Protein AF-A0AAE1EZM3-F1 (afdb_monomer)

Sequence (206 aa):
MMESCFGGDTYDLWYAQSEKVRQACYVQPANPDIVNTAVDNVITSYKPDGSSKTPLYPRQLVDTVVKYAKYQLSNFTCQMHGLGYLKDDLSLDYQYIADELMNFTIPDDLKADLQKLGAYCRDITSCYNPNIFGKMTETEINIKRAVFYVRCDKEVRSMACMKKDIKAHLAEFDTSSMPEKDPNVLAAKLLYAFINVEGNDDLKLY

Radius of gyration: 21.79 Å; Cα contacts (8 Å, |Δi|>4): 145; chains: 1; bounding box: 53×38×52 Å

Nearest PDB structures (foldseek):
  7nza-assembly1_B  TM=6.245E-01  e=1.221E-03  Varroa destructor
  7nyj-assembly1_A  TM=6.383E-01  e=4.714E-03  Varroa destructor
  2wc5-assembly1_A  TM=5.568E-01  e=4.400E-02  Bombyx mori
  6vq5-assembly2_B  TM=5.002E-01  e=3.168E-01  Epiphyas postvittana
  2q13-assembly1_A-2  TM=1.275E-01  e=1.102E+00  Homo sapiens

Structure (mmCIF, N/CA/C/O backbone):
data_AF-A0AAE1EZM3-F1
#
_entry.id   AF-A0AAE1EZM3-F1
#
loop_
_atom_site.group_PDB
_atom_site.id
_atom_site.type_symbol
_atom_site.label_atom_id
_atom_site.label_alt_id
_atom_site.label_comp_id
_atom_site.label_asym_id
_atom_site.label_entity_id
_atom_site.label_seq_id
_atom_site.pdbx_PDB_ins_code
_atom_site.Cartn_x
_atom_site.Cartn_y
_atom_site.Cartn_z
_atom_site.occupancy
_atom_site.B_iso_or_equiv
_atom_site.auth_seq_id
_atom_site.auth_comp_id
_atom_site.auth_asym_id
_atom_site.auth_atom_id
_atom_site.pdbx_PDB_model_num
ATOM 1 N N . MET A 1 1 ? 2.752 -5.398 13.588 1.00 56.62 1 MET A N 1
ATOM 2 C CA . MET A 1 1 ? 1.917 -4.177 13.512 1.00 56.62 1 MET A CA 1
ATOM 3 C C . MET A 1 1 ? 0.675 -4.390 12.646 1.00 56.62 1 MET A C 1
ATOM 5 O O . MET A 1 1 ? -0.410 -4.145 13.143 1.00 56.62 1 MET A O 1
ATOM 9 N N . MET A 1 2 ? 0.777 -4.875 11.396 1.00 69.62 2 MET A N 1
ATOM 10 C CA . MET A 1 2 ? -0.439 -5.150 10.600 1.00 69.62 2 MET A CA 1
ATOM 11 C C . MET A 1 2 ? -1.272 -6.327 11.134 1.00 69.62 2 MET A C 1
ATOM 13 O O . MET A 1 2 ? -2.488 -6.212 11.191 1.00 69.62 2 MET A O 1
ATOM 17 N N . GLU A 1 3 ? -0.634 -7.407 11.595 1.00 80.62 3 GLU A N 1
ATOM 18 C CA . GLU A 1 3 ? -1.318 -8.577 12.176 1.00 80.62 3 GLU A CA 1
ATOM 19 C C . GLU A 1 3 ? -2.196 -8.219 13.388 1.00 80.62 3 GLU A C 1
ATOM 21 O O . GLU A 1 3 ? -3.386 -8.520 13.410 1.00 80.62 3 GLU A O 1
ATOM 26 N N . SER A 1 4 ? -1.653 -7.474 14.357 1.00 78.25 4 SER A N 1
ATOM 27 C CA . SER A 1 4 ? -2.406 -7.002 15.531 1.00 78.25 4 SER A CA 1
ATOM 28 C C . SER A 1 4 ? -3.557 -6.064 15.160 1.00 78.25 4 SER A C 1
ATOM 30 O O . SER A 1 4 ? -4.594 -6.043 15.818 1.00 78.25 4 SER A O 1
ATOM 32 N N . CYS A 1 5 ? -3.396 -5.301 14.080 1.00 82.50 5 CYS A N 1
ATOM 33 C CA . CYS A 1 5 ? -4.397 -4.352 13.623 1.00 82.50 5 CYS A CA 1
ATOM 34 C C . CYS A 1 5 ? -5.573 -5.030 12.905 1.00 82.50 5 CYS A C 1
ATOM 36 O O . CYS A 1 5 ? -6.731 -4.671 13.148 1.00 82.50 5 CYS A O 1
ATOM 38 N N . PHE A 1 6 ? -5.278 -5.994 12.027 1.00 82.06 6 PHE A N 1
ATOM 39 C CA . PHE A 1 6 ? -6.245 -6.627 11.122 1.00 82.06 6 PHE A CA 1
ATOM 40 C C . PHE A 1 6 ? -6.810 -7.945 11.664 1.00 82.06 6 PHE A C 1
ATOM 42 O O . PHE A 1 6 ? -7.789 -8.459 11.126 1.00 82.06 6 PHE A O 1
ATOM 49 N N . GLY A 1 7 ? -6.221 -8.463 12.743 1.00 84.62 7 GLY A N 1
ATOM 50 C CA . GLY A 1 7 ? -6.486 -9.803 13.251 1.00 84.62 7 GLY A CA 1
ATOM 51 C C . GLY A 1 7 ? -5.636 -10.847 12.525 1.00 84.62 7 GLY A C 1
ATOM 52 O O . GLY A 1 7 ? -5.354 -10.705 11.333 1.00 84.62 7 GLY A O 1
ATOM 53 N N . GLY A 1 8 ? -5.243 -11.893 13.260 1.00 86.56 8 GLY A N 1
ATOM 54 C CA . GLY A 1 8 ? -4.374 -12.965 12.761 1.00 86.56 8 GLY A CA 1
ATOM 55 C C . GLY A 1 8 ? -4.919 -13.616 11.492 1.00 86.56 8 GLY A C 1
ATOM 56 O O . GLY A 1 8 ? -4.247 -13.600 10.471 1.00 86.56 8 GLY A O 1
ATOM 57 N N . ASP A 1 9 ? -6.183 -14.048 11.500 1.00 88.12 9 ASP A N 1
ATOM 58 C CA . ASP A 1 9 ? -6.791 -14.754 10.361 1.00 88.12 9 ASP A CA 1
ATOM 59 C C . ASP A 1 9 ? -6.787 -13.928 9.061 1.00 88.12 9 ASP A C 1
ATOM 61 O O . ASP A 1 9 ? -6.407 -14.420 7.997 1.00 88.12 9 ASP A O 1
ATOM 65 N N . THR A 1 10 ? -7.190 -12.652 9.133 1.00 87.38 10 THR A N 1
ATOM 66 C CA . THR A 1 10 ? -7.194 -11.746 7.971 1.00 87.38 10 THR A CA 1
ATOM 67 C C . THR A 1 10 ? -5.771 -11.518 7.460 1.00 87.38 10 THR A C 1
ATOM 69 O O . THR A 1 10 ? -5.534 -11.522 6.250 1.00 87.38 10 THR A O 1
ATOM 72 N N . TYR A 1 11 ? -4.820 -11.320 8.376 1.00 87.94 11 TYR A N 1
ATOM 73 C CA . TYR A 1 11 ? -3.419 -11.118 8.031 1.00 87.94 11 TYR A CA 1
ATOM 74 C C . TYR A 1 11 ? -2.802 -12.364 7.390 1.00 87.94 11 TYR A C 1
ATOM 76 O O . TYR A 1 11 ? -2.152 -12.238 6.356 1.00 87.94 11 TYR A O 1
ATOM 84 N N . ASP A 1 12 ? -3.051 -13.549 7.941 1.00 90.00 12 ASP A N 1
ATOM 85 C CA . ASP A 1 12 ? -2.500 -14.815 7.458 1.00 90.00 12 ASP A CA 1
ATOM 86 C C . ASP A 1 12 ? -3.003 -15.155 6.056 1.00 90.00 12 ASP A C 1
ATOM 88 O O . ASP A 1 12 ? -2.215 -15.555 5.196 1.00 90.00 12 ASP A O 1
ATOM 92 N N . LEU A 1 13 ? -4.296 -14.941 5.789 1.00 88.81 13 LEU A N 1
ATOM 93 C CA . LEU A 1 13 ? -4.872 -15.128 4.456 1.00 88.81 13 LEU A CA 1
ATOM 94 C C . LEU A 1 13 ? -4.223 -14.192 3.431 1.00 88.81 13 LEU A C 1
ATOM 96 O O . LEU A 1 13 ? -3.756 -14.645 2.380 1.00 88.81 13 LEU A O 1
ATOM 100 N N . TRP A 1 14 ? -4.150 -12.898 3.752 1.00 88.38 14 TRP A N 1
ATOM 101 C CA . TRP A 1 14 ? -3.527 -11.904 2.879 1.00 88.38 14 TRP A CA 1
ATOM 102 C C . TRP A 1 14 ? -2.029 -12.182 2.672 1.00 88.38 14 TRP A C 1
ATOM 104 O O . TRP A 1 14 ? -1.518 -12.088 1.551 1.00 88.38 14 TRP A O 1
ATOM 114 N N . TYR A 1 15 ? -1.322 -12.573 3.734 1.00 89.94 15 TYR A N 1
ATOM 115 C CA . TYR A 1 15 ? 0.100 -12.896 3.697 1.00 89.94 15 TYR A CA 1
ATOM 116 C C . TYR A 1 15 ? 0.362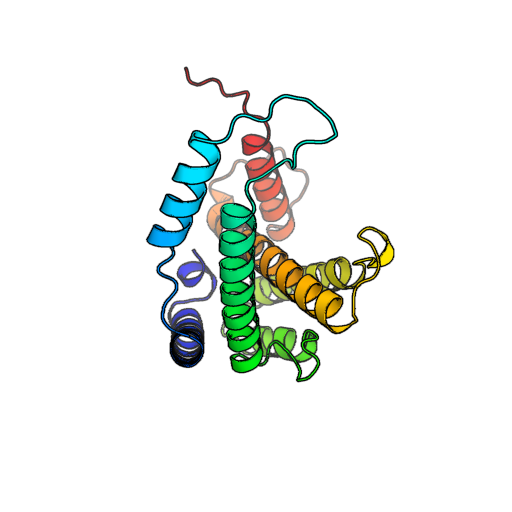 -14.141 2.849 1.00 89.94 15 TYR A C 1
ATOM 118 O O . TYR A 1 15 ? 1.235 -14.112 1.984 1.00 89.94 15 TYR A O 1
ATOM 126 N N . ALA A 1 16 ? -0.426 -15.207 3.017 1.00 92.00 16 ALA A N 1
ATOM 127 C CA . ALA A 1 16 ? -0.304 -16.428 2.226 1.00 92.00 16 ALA A CA 1
ATOM 128 C C . ALA A 1 16 ? -0.535 -16.171 0.727 1.00 92.00 16 ALA A C 1
ATOM 130 O O . ALA A 1 16 ? 0.211 -16.682 -0.114 1.00 92.00 16 ALA A O 1
ATOM 131 N N . GLN A 1 17 ? -1.530 -15.349 0.379 1.00 91.44 17 GLN A N 1
ATOM 132 C CA . GLN A 1 17 ? -1.775 -14.943 -1.007 1.00 91.44 17 GLN A CA 1
ATOM 133 C C . GLN A 1 17 ? -0.608 -14.120 -1.567 1.00 91.44 17 GLN A C 1
ATOM 135 O O . GLN A 1 17 ? -0.104 -14.423 -2.652 1.00 91.44 17 GLN A O 1
ATOM 140 N N . SER A 1 18 ? -0.147 -13.122 -0.812 1.00 90.44 18 SER A N 1
ATOM 141 C CA . SER A 1 18 ? 0.980 -12.268 -1.193 1.00 90.44 18 SER A CA 1
ATOM 142 C C . SER A 1 18 ? 2.266 -13.068 -1.382 1.00 90.44 18 SER A C 1
ATOM 144 O O . SER A 1 18 ? 2.986 -12.865 -2.356 1.00 90.44 18 SER A O 1
ATOM 146 N N . GLU A 1 19 ? 2.532 -14.029 -0.501 1.00 90.31 19 GLU A N 1
ATOM 147 C CA . GLU A 1 19 ? 3.707 -14.893 -0.554 1.00 90.31 19 GLU A CA 1
ATOM 148 C C . GLU A 1 19 ? 3.667 -15.832 -1.766 1.00 90.31 19 GLU A C 1
ATOM 150 O O . GLU A 1 19 ? 4.664 -15.970 -2.479 1.00 90.31 19 GLU A O 1
ATOM 155 N N . LYS A 1 20 ? 2.499 -16.410 -2.071 1.00 92.38 20 LYS A N 1
ATOM 156 C CA . LYS A 1 20 ? 2.298 -17.224 -3.277 1.00 92.38 20 LYS A CA 1
ATOM 157 C C . LYS A 1 20 ? 2.609 -16.430 -4.548 1.00 92.38 20 LYS A C 1
ATOM 159 O O . LYS A 1 20 ? 3.318 -16.922 -5.427 1.00 92.38 20 LYS A O 1
ATOM 164 N N . VAL A 1 21 ? 2.104 -15.199 -4.643 1.00 92.00 21 VAL A N 1
ATOM 165 C CA . VAL A 1 21 ? 2.378 -14.311 -5.782 1.00 92.00 21 VAL A CA 1
ATOM 166 C C . VAL A 1 21 ? 3.854 -13.906 -5.817 1.00 92.00 21 VAL A C 1
ATOM 168 O O . VAL A 1 21 ? 4.484 -13.956 -6.874 1.00 92.00 21 VAL A O 1
ATOM 171 N N . ARG A 1 22 ? 4.447 -13.575 -4.663 1.00 88.75 22 ARG A N 1
ATOM 172 C CA . ARG A 1 22 ? 5.869 -13.227 -4.543 1.00 88.75 22 ARG A CA 1
ATOM 173 C C . ARG A 1 22 ? 6.770 -14.334 -5.082 1.00 88.75 22 ARG A C 1
ATOM 175 O O . ARG A 1 22 ? 7.711 -14.027 -5.809 1.00 88.75 22 ARG A O 1
ATOM 182 N N . GLN A 1 23 ? 6.480 -15.591 -4.752 1.00 88.25 23 GLN A N 1
ATOM 183 C CA . GLN A 1 23 ? 7.231 -16.752 -5.233 1.00 88.25 23 GLN A CA 1
ATOM 184 C C . GLN A 1 23 ? 7.066 -16.965 -6.742 1.00 88.25 23 GLN A C 1
ATOM 186 O O . GLN A 1 23 ? 8.053 -17.226 -7.424 1.00 88.25 23 GLN A O 1
ATOM 191 N N . ALA A 1 24 ? 5.852 -16.796 -7.277 1.00 89.12 24 ALA A N 1
ATOM 192 C CA . ALA A 1 24 ? 5.588 -16.923 -8.712 1.00 89.12 24 ALA A CA 1
ATOM 193 C C . ALA A 1 24 ? 6.275 -15.826 -9.548 1.00 89.12 24 ALA A C 1
ATOM 195 O O . ALA A 1 24 ? 6.710 -16.075 -10.669 1.00 89.12 24 ALA A O 1
ATOM 196 N N . CYS A 1 25 ? 6.397 -14.622 -8.988 1.00 86.56 25 CYS A N 1
ATOM 197 C CA . CYS A 1 25 ? 6.998 -13.466 -9.646 1.00 86.56 25 CYS A CA 1
ATOM 198 C C . CYS A 1 25 ? 8.513 -13.348 -9.465 1.00 86.56 25 CYS A C 1
ATOM 200 O O . CYS A 1 25 ? 9.123 -12.442 -10.032 1.00 86.56 25 CYS A O 1
ATOM 202 N N . TYR A 1 26 ? 9.133 -14.213 -8.659 1.00 74.75 26 TYR A N 1
ATOM 203 C CA . TYR A 1 26 ? 10.552 -14.101 -8.354 1.00 74.75 26 TYR A CA 1
ATOM 204 C C . TYR A 1 26 ? 11.403 -14.566 -9.540 1.00 74.75 26 TYR A C 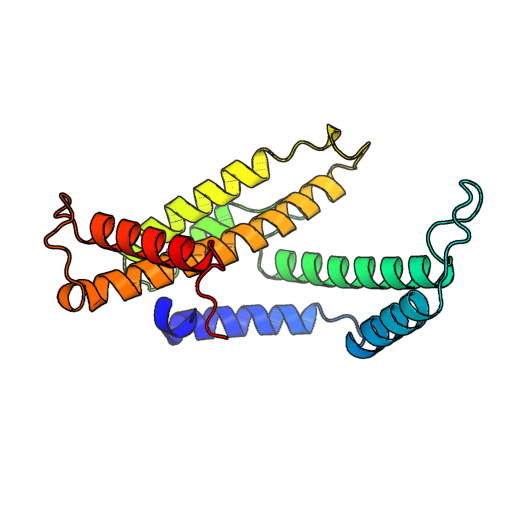1
ATOM 206 O O . TYR A 1 26 ? 11.601 -15.759 -9.769 1.00 74.75 26 TYR A O 1
ATOM 214 N N . VAL A 1 27 ? 11.960 -13.612 -10.282 1.00 60.94 27 VAL A N 1
ATOM 215 C CA . VAL A 1 27 ? 12.962 -13.900 -11.311 1.00 60.94 27 VAL A CA 1
ATOM 216 C C . VAL A 1 27 ? 14.333 -14.014 -10.621 1.00 60.94 27 VAL A C 1
ATOM 218 O O . VAL A 1 27 ? 14.879 -13.034 -10.135 1.00 60.94 27 VAL A O 1
ATOM 221 N N . GLN A 1 28 ? 14.947 -15.196 -10.534 1.00 54.53 28 GLN A N 1
ATOM 222 C CA . GLN A 1 28 ? 16.383 -15.252 -10.189 1.00 54.53 28 GLN A CA 1
ATOM 223 C C . GLN A 1 28 ? 17.199 -14.514 -11.280 1.00 54.53 28 GLN A C 1
ATOM 225 O O . GLN A 1 28 ? 16.852 -14.681 -12.451 1.00 54.53 28 GLN A O 1
ATOM 230 N N . PRO A 1 29 ? 18.277 -13.736 -10.986 1.00 52.69 29 PRO A N 1
ATOM 231 C CA . PRO A 1 29 ? 19.192 -13.904 -9.853 1.00 52.69 29 PRO A CA 1
ATOM 232 C C . PRO A 1 29 ? 19.797 -12.584 -9.293 1.00 52.69 29 PRO A C 1
ATOM 234 O O . PRO A 1 29 ? 21.015 -12.488 -9.133 1.00 52.69 29 PRO A O 1
ATOM 237 N N . ALA A 1 30 ? 19.034 -11.519 -9.033 1.00 52.31 30 ALA A N 1
ATOM 238 C CA . ALA A 1 30 ? 19.636 -10.340 -8.392 1.00 52.31 30 ALA A CA 1
ATOM 239 C C . ALA A 1 30 ? 19.593 -10.496 -6.867 1.00 52.31 30 ALA A C 1
ATOM 241 O O . ALA A 1 30 ? 18.629 -10.088 -6.226 1.00 52.31 30 ALA A O 1
ATOM 242 N N . ASN A 1 31 ? 20.637 -11.106 -6.295 1.00 55.72 31 ASN A N 1
ATOM 243 C CA . ASN A 1 31 ? 20.884 -11.033 -4.856 1.00 55.72 31 ASN A CA 1
ATOM 244 C C . ASN A 1 31 ? 21.043 -9.541 -4.468 1.00 55.72 31 ASN A C 1
ATOM 246 O O . ASN A 1 31 ? 21.989 -8.907 -4.953 1.00 55.72 31 ASN A O 1
ATOM 250 N N . PRO A 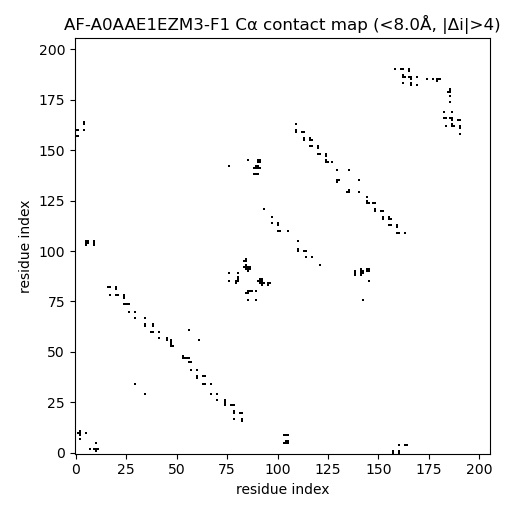1 32 ? 20.146 -8.968 -3.642 1.00 55.19 32 PRO A N 1
ATOM 251 C CA . PRO A 1 32 ? 20.189 -7.558 -3.248 1.00 55.19 32 PRO A CA 1
ATOM 252 C C . PRO A 1 32 ? 21.526 -7.152 -2.615 1.00 55.19 32 PRO A C 1
ATOM 254 O O . PRO A 1 32 ? 22.014 -6.052 -2.870 1.00 55.19 32 PRO A O 1
ATOM 257 N N . ASP A 1 33 ? 22.167 -8.063 -1.880 1.00 57.94 33 ASP A N 1
ATOM 258 C CA . ASP A 1 33 ? 23.429 -7.806 -1.179 1.00 57.94 33 ASP A CA 1
ATOM 259 C C . ASP A 1 33 ? 24.601 -7.608 -2.148 1.00 57.94 33 ASP A C 1
ATOM 261 O O . ASP A 1 33 ? 25.493 -6.791 -1.909 1.00 57.94 33 ASP A O 1
ATOM 265 N N . ILE A 1 34 ? 24.575 -8.304 -3.291 1.00 56.19 34 ILE A N 1
ATOM 266 C CA . ILE A 1 34 ? 25.583 -8.163 -4.351 1.00 56.19 34 ILE A CA 1
ATOM 267 C C . ILE A 1 34 ? 25.448 -6.798 -5.031 1.00 56.19 34 ILE A C 1
ATOM 269 O O . ILE A 1 34 ? 26.453 -6.172 -5.360 1.00 56.19 34 ILE A O 1
ATOM 273 N N . VAL A 1 35 ? 24.217 -6.319 -5.227 1.00 56.97 35 VAL A N 1
ATOM 274 C CA . VAL A 1 35 ? 23.969 -5.016 -5.854 1.00 56.97 35 VAL A CA 1
ATOM 275 C C . VAL A 1 35 ? 24.335 -3.879 -4.911 1.00 56.97 35 VAL A C 1
ATOM 277 O O . VAL A 1 35 ? 25.023 -2.962 -5.345 1.00 56.97 35 VAL A O 1
ATOM 280 N N . ASN A 1 36 ? 23.949 -3.958 -3.637 1.00 59.97 36 ASN A N 1
ATOM 281 C CA . ASN A 1 36 ? 24.303 -2.945 -2.641 1.00 59.97 36 ASN A CA 1
ATOM 282 C C . ASN A 1 36 ? 25.827 -2.832 -2.502 1.00 59.97 36 ASN A C 1
ATOM 284 O O . ASN A 1 36 ? 26.380 -1.750 -2.657 1.00 59.97 36 ASN A O 1
ATOM 288 N N . THR A 1 37 ? 26.523 -3.967 -2.389 1.00 61.00 37 THR A N 1
ATOM 289 C CA . THR A 1 37 ? 27.992 -3.998 -2.321 1.00 61.00 37 THR A CA 1
ATOM 290 C C . THR A 1 37 ? 28.648 -3.463 -3.603 1.00 61.00 37 THR A C 1
ATOM 292 O O . THR A 1 37 ? 29.643 -2.743 -3.545 1.00 61.00 37 THR A O 1
ATOM 295 N N . ALA A 1 38 ? 28.107 -3.783 -4.785 1.00 60.28 38 ALA A N 1
ATOM 296 C CA . ALA A 1 38 ? 28.618 -3.268 -6.058 1.00 60.28 38 ALA A CA 1
ATOM 297 C C . ALA A 1 38 ? 28.391 -1.755 -6.214 1.00 60.28 38 ALA A C 1
ATOM 299 O O . ALA A 1 38 ? 29.258 -1.057 -6.735 1.00 60.28 38 ALA A O 1
ATOM 300 N N . VAL A 1 39 ? 27.249 -1.243 -5.754 1.00 61.06 39 VAL A N 1
ATOM 301 C CA . VAL A 1 39 ? 26.935 0.189 -5.749 1.00 61.06 39 VAL A CA 1
ATOM 302 C C . VAL A 1 39 ? 27.859 0.928 -4.776 1.00 61.06 39 VAL A C 1
ATOM 304 O O . VAL A 1 39 ? 28.501 1.899 -5.179 1.00 61.06 39 VAL A O 1
ATOM 307 N N . ASP A 1 40 ? 28.025 0.418 -3.555 1.00 62.88 40 ASP A N 1
ATOM 308 C CA . ASP A 1 40 ? 28.867 1.024 -2.519 1.00 62.88 40 ASP A CA 1
ATOM 309 C C . ASP A 1 40 ? 30.348 1.066 -2.922 1.00 62.88 40 ASP A C 1
ATOM 311 O O . ASP A 1 40 ? 31.011 2.097 -2.774 1.00 62.88 40 ASP A O 1
ATOM 315 N N . ASN A 1 41 ? 30.867 -0.013 -3.518 1.00 61.78 41 ASN A N 1
ATOM 316 C CA . ASN A 1 41 ? 32.256 -0.083 -3.987 1.00 61.78 41 ASN A CA 1
ATOM 317 C C . ASN A 1 41 ? 32.556 0.905 -5.128 1.00 61.78 41 ASN A C 1
ATOM 319 O O . ASN A 1 41 ? 33.671 1.424 -5.231 1.00 61.78 41 ASN A O 1
ATOM 323 N N . VAL A 1 42 ? 31.583 1.188 -6.000 1.00 59.91 42 VAL A N 1
ATOM 324 C CA . VAL A 1 42 ? 31.790 2.144 -7.099 1.00 59.91 42 VAL A CA 1
ATOM 325 C C . VAL A 1 42 ? 31.575 3.589 -6.642 1.00 59.91 42 VAL A C 1
ATOM 327 O O . VAL A 1 42 ? 32.295 4.475 -7.095 1.00 59.91 42 VAL A O 1
ATOM 330 N N . ILE A 1 43 ? 30.653 3.846 -5.707 1.00 61.06 43 ILE A N 1
ATOM 331 C CA . ILE A 1 43 ? 30.461 5.183 -5.119 1.00 61.06 43 ILE A CA 1
ATOM 332 C C . ILE A 1 43 ? 31.698 5.605 -4.317 1.00 61.06 43 ILE A C 1
ATOM 334 O O . ILE A 1 43 ? 32.180 6.723 -4.478 1.00 61.06 43 ILE A O 1
ATOM 338 N N . THR A 1 44 ? 32.249 4.711 -3.493 1.00 62.56 44 THR A N 1
ATOM 339 C CA . THR A 1 44 ? 33.418 5.011 -2.645 1.00 62.56 44 THR A CA 1
ATOM 340 C C . THR A 1 44 ? 34.710 5.232 -3.434 1.00 62.56 44 THR A C 1
ATOM 342 O O . THR A 1 44 ? 35.593 5.960 -2.976 1.00 62.56 44 THR A O 1
ATOM 345 N N . SER A 1 45 ? 34.827 4.651 -4.631 1.00 61.53 45 SER A N 1
ATOM 346 C CA . SER A 1 45 ? 36.003 4.799 -5.500 1.00 61.53 45 SER A CA 1
ATOM 347 C C . SER A 1 45 ? 35.895 5.949 -6.509 1.00 61.53 45 SER A C 1
ATOM 349 O O . SER A 1 45 ? 36.909 6.342 -7.093 1.00 61.53 45 SER A O 1
ATOM 351 N N . TYR A 1 46 ? 34.706 6.528 -6.702 1.00 61.78 46 TYR A N 1
ATOM 352 C CA . TYR A 1 46 ? 34.488 7.592 -7.676 1.00 61.78 46 TYR A CA 1
ATOM 353 C C . TYR A 1 46 ? 34.692 8.990 -7.075 1.00 61.78 46 TYR A C 1
ATOM 355 O O . TYR A 1 46 ? 33.950 9.428 -6.199 1.00 61.78 46 TYR A O 1
ATOM 363 N N . LYS A 1 47 ? 35.680 9.731 -7.591 1.00 64.19 47 LYS A N 1
ATOM 364 C CA . LYS A 1 47 ? 35.888 11.154 -7.287 1.00 64.19 47 LYS A CA 1
ATOM 365 C C . LYS A 1 47 ? 35.659 11.980 -8.554 1.00 64.19 47 LYS A C 1
ATOM 367 O O . LYS A 1 47 ? 36.519 11.940 -9.434 1.00 64.19 47 LYS A O 1
ATOM 372 N N . PRO A 1 48 ? 34.537 12.713 -8.675 1.00 64.19 48 PRO A N 1
ATOM 373 C CA . PRO A 1 48 ? 34.347 13.614 -9.803 1.00 64.19 48 PRO A CA 1
ATOM 374 C C . PRO A 1 48 ? 35.404 14.723 -9.764 1.00 64.19 48 PRO A C 1
ATOM 376 O O . PRO A 1 48 ? 35.680 15.295 -8.711 1.00 64.19 48 PRO A O 1
ATOM 379 N N . ASP A 1 49 ? 35.978 15.048 -10.921 1.00 67.31 49 ASP A N 1
ATOM 380 C CA . ASP A 1 49 ? 36.999 16.096 -11.075 1.00 67.31 49 ASP A CA 1
ATOM 381 C C . ASP A 1 49 ? 36.430 17.531 -11.029 1.00 67.31 49 ASP A C 1
ATOM 383 O O . ASP A 1 49 ? 37.170 18.504 -11.170 1.00 67.31 49 ASP A O 1
ATOM 387 N N . GLY A 1 50 ? 35.114 17.671 -10.829 1.00 59.88 50 GLY A N 1
ATOM 388 C CA . GLY A 1 50 ? 34.408 18.951 -10.756 1.00 59.88 50 GLY A CA 1
ATOM 389 C C . GLY A 1 50 ? 34.208 19.651 -12.105 1.00 59.88 50 GLY A C 1
ATOM 390 O O . GLY A 1 50 ? 33.641 20.744 -12.138 1.00 59.88 50 GLY A O 1
ATOM 391 N N . SER A 1 51 ? 34.634 19.055 -13.222 1.00 66.00 51 SER A N 1
ATOM 392 C CA . SER A 1 51 ? 34.432 19.621 -14.555 1.00 66.00 51 SER A CA 1
ATOM 393 C C . SER A 1 51 ? 33.075 19.211 -15.140 1.00 66.00 51 SER A C 1
ATOM 395 O O . SER A 1 51 ? 32.629 18.074 -14.999 1.00 66.00 51 SER A O 1
ATOM 397 N N . SER A 1 52 ? 32.412 20.115 -15.870 1.00 59.09 52 SER A N 1
ATOM 398 C CA . SER A 1 52 ? 31.115 19.827 -16.513 1.00 59.09 52 SER A CA 1
ATOM 399 C C . SER A 1 52 ? 31.187 18.806 -17.659 1.00 59.09 52 SER A C 1
ATOM 401 O O . SER A 1 52 ? 30.157 18.451 -18.230 1.00 59.09 52 SER A O 1
ATOM 403 N N . LYS A 1 53 ? 32.395 18.358 -18.029 1.00 68.25 53 LYS A N 1
ATOM 404 C CA . LYS A 1 53 ? 32.644 17.420 -19.133 1.00 68.25 53 LYS A CA 1
ATOM 405 C C . LYS A 1 53 ? 32.810 15.974 -18.666 1.00 68.25 53 LYS A C 1
ATOM 407 O O . LYS A 1 53 ? 32.709 15.072 -19.497 1.00 68.25 53 LYS A O 1
ATOM 412 N N . THR A 1 54 ? 33.031 15.749 -17.373 1.00 64.69 54 THR A N 1
ATOM 413 C CA . THR A 1 54 ? 33.188 14.408 -16.809 1.00 64.69 54 THR A CA 1
ATOM 414 C C . THR A 1 54 ? 31.826 13.910 -16.314 1.00 64.69 54 THR A C 1
ATOM 416 O O . THR A 1 54 ? 31.162 14.615 -15.551 1.00 64.69 54 THR A O 1
ATOM 419 N N . PRO A 1 55 ? 31.350 12.728 -16.758 1.00 68.75 55 PRO A N 1
ATOM 420 C CA . PRO A 1 55 ? 30.078 12.171 -16.303 1.00 68.75 55 PRO A CA 1
ATOM 421 C C . PRO A 1 55 ? 30.024 12.099 -14.778 1.00 68.75 55 PRO A C 1
ATOM 423 O O . PRO A 1 55 ? 31.000 11.708 -14.158 1.00 68.75 55 PRO A O 1
ATOM 426 N N . LEU A 1 56 ? 28.888 12.409 -14.153 1.00 72.44 56 LEU A N 1
ATOM 427 C CA . LEU A 1 56 ? 28.775 12.368 -12.686 1.00 72.44 56 LEU A CA 1
ATOM 428 C C . LEU A 1 56 ? 28.961 10.965 -12.085 1.00 72.44 56 LEU A C 1
ATOM 430 O O . LEU A 1 56 ? 29.207 10.864 -10.890 1.00 72.44 56 LEU A O 1
ATOM 434 N N . TYR A 1 57 ? 28.854 9.899 -12.887 1.00 76.06 57 TYR A N 1
ATOM 435 C CA . TYR A 1 57 ? 29.017 8.514 -12.442 1.00 76.06 57 TYR A CA 1
ATOM 436 C C . TYR A 1 57 ? 29.672 7.639 -13.524 1.00 76.06 57 TYR A C 1
ATOM 438 O O . TYR A 1 57 ? 29.438 7.865 -14.717 1.00 76.06 57 TYR A O 1
ATOM 446 N N . PRO A 1 58 ? 30.435 6.593 -13.144 1.00 80.44 58 PRO A N 1
ATOM 447 C CA . PRO A 1 58 ? 30.958 5.607 -14.085 1.00 80.44 58 PRO A CA 1
ATOM 448 C C . PRO A 1 58 ? 29.838 4.848 -14.802 1.00 80.44 58 PRO A C 1
ATOM 450 O O . PRO A 1 58 ? 28.856 4.438 -14.184 1.00 80.44 58 PRO A O 1
ATOM 453 N N . ARG A 1 59 ? 30.023 4.555 -16.094 1.00 81.19 59 ARG A N 1
ATOM 454 C CA . ARG A 1 59 ? 29.040 3.807 -16.900 1.00 81.19 59 ARG A CA 1
ATOM 455 C C . ARG A 1 59 ? 28.661 2.454 -16.286 1.00 81.19 59 ARG A C 1
ATOM 457 O O . ARG A 1 59 ? 27.490 2.107 -16.277 1.00 81.19 59 ARG A O 1
ATOM 464 N N . GLN A 1 60 ? 29.627 1.725 -15.729 1.00 77.00 60 GLN A N 1
ATOM 465 C CA . GLN A 1 60 ? 29.384 0.421 -15.098 1.00 77.00 60 GLN A CA 1
ATOM 466 C C . GLN A 1 60 ? 28.437 0.513 -13.890 1.00 77.00 60 GLN A C 1
ATOM 468 O O . GLN A 1 60 ? 27.592 -0.365 -13.709 1.00 77.00 60 GLN A O 1
ATOM 473 N N . LEU A 1 61 ? 28.540 1.585 -13.093 1.00 76.88 61 LEU A N 1
ATOM 474 C CA . LEU A 1 61 ? 27.607 1.845 -11.993 1.00 76.88 61 LEU A CA 1
ATOM 475 C C . LEU A 1 61 ? 26.209 2.106 -12.538 1.00 76.88 61 LEU A C 1
ATOM 477 O O . LEU A 1 61 ? 25.250 1.491 -12.082 1.00 76.88 61 LEU A O 1
ATOM 481 N N . VAL A 1 62 ? 26.104 2.969 -13.551 1.00 80.50 62 VAL A N 1
ATOM 482 C CA . VAL A 1 62 ? 24.823 3.288 -14.191 1.00 80.50 62 VAL A CA 1
ATOM 483 C C . VAL A 1 62 ? 24.171 2.025 -14.757 1.00 80.50 62 VAL A C 1
ATOM 485 O O . VAL A 1 62 ? 23.007 1.769 -14.469 1.00 80.50 62 VAL A O 1
ATOM 488 N N . ASP A 1 63 ? 24.915 1.190 -15.484 1.00 83.19 63 ASP A N 1
ATOM 489 C CA . ASP A 1 63 ? 24.402 -0.059 -16.058 1.00 83.19 63 ASP A CA 1
ATOM 490 C C . ASP A 1 63 ? 23.927 -1.037 -14.967 1.00 83.19 63 ASP A C 1
ATOM 492 O O . ASP A 1 63 ? 22.871 -1.664 -15.101 1.00 83.19 63 ASP A O 1
ATOM 496 N N . THR A 1 64 ? 24.665 -1.128 -13.856 1.00 79.19 64 THR A N 1
ATOM 497 C CA . THR A 1 64 ? 24.302 -1.966 -12.701 1.00 79.19 64 THR A CA 1
ATOM 498 C C . THR A 1 64 ? 23.017 -1.472 -12.037 1.00 79.19 64 THR A C 1
ATOM 500 O O . THR A 1 64 ? 22.091 -2.259 -11.826 1.00 79.19 64 THR A O 1
ATOM 503 N N . VAL A 1 65 ? 22.917 -0.166 -11.775 1.00 79.25 65 VAL A N 1
ATOM 504 C CA . VAL A 1 65 ? 21.727 0.463 -11.185 1.00 79.25 65 VAL A CA 1
ATOM 505 C C . VAL A 1 65 ? 20.520 0.314 -12.109 1.00 79.25 65 VAL A C 1
ATOM 507 O O . VAL A 1 65 ? 19.443 -0.052 -11.646 1.00 79.25 65 VAL A O 1
ATOM 510 N N . VAL A 1 66 ? 20.683 0.521 -13.419 1.00 82.00 66 VAL A N 1
ATOM 511 C CA . VAL A 1 66 ? 19.605 0.345 -14.404 1.00 82.00 66 VAL A CA 1
ATOM 512 C C . VAL A 1 66 ? 19.126 -1.104 -14.437 1.00 82.00 66 VAL A C 1
ATOM 514 O O . VAL A 1 66 ? 17.918 -1.347 -14.446 1.00 82.00 66 VAL A O 1
ATOM 517 N N . LYS A 1 67 ? 20.040 -2.082 -14.437 1.00 82.19 67 LYS A N 1
ATOM 518 C CA . LYS A 1 67 ? 19.678 -3.506 -14.409 1.00 82.19 67 LYS A CA 1
ATOM 519 C C . LYS A 1 67 ? 18.907 -3.857 -13.136 1.00 82.19 67 LYS A C 1
ATOM 521 O O . LYS A 1 67 ? 17.888 -4.541 -13.216 1.00 82.19 67 LYS A O 1
ATOM 526 N N . TYR A 1 68 ? 19.355 -3.356 -11.989 1.00 81.12 68 TYR A N 1
ATOM 527 C CA . TYR A 1 68 ? 18.671 -3.559 -10.717 1.00 81.12 68 TYR A CA 1
ATOM 528 C C . TYR A 1 68 ? 17.294 -2.890 -10.676 1.00 81.12 68 TYR A C 1
ATOM 530 O O . TYR A 1 68 ? 16.319 -3.522 -10.283 1.00 81.12 68 TYR A O 1
ATOM 538 N N . ALA A 1 69 ? 17.184 -1.647 -11.144 1.00 82.19 69 ALA A N 1
ATOM 539 C CA . ALA A 1 69 ? 15.915 -0.936 -11.214 1.00 82.19 69 ALA A CA 1
ATOM 540 C C . ALA A 1 69 ? 14.910 -1.674 -12.110 1.00 82.19 69 ALA A C 1
ATOM 542 O O . ALA A 1 69 ? 13.765 -1.863 -11.711 1.00 82.19 69 ALA A O 1
ATOM 543 N N . LYS A 1 70 ? 15.347 -2.165 -13.280 1.00 83.25 70 LYS A N 1
ATOM 544 C CA . LYS A 1 70 ? 14.515 -2.999 -14.166 1.00 83.25 70 LYS A CA 1
ATOM 545 C C . LYS A 1 70 ? 14.040 -4.271 -13.472 1.00 83.25 70 LYS A C 1
ATOM 547 O O . LYS A 1 70 ? 12.874 -4.627 -13.598 1.00 83.25 70 LYS A O 1
ATOM 552 N N . TYR A 1 71 ? 14.926 -4.931 -12.731 1.00 84.06 71 TYR A N 1
ATOM 553 C CA . TYR A 1 71 ? 14.587 -6.125 -11.967 1.00 84.06 71 TYR A CA 1
ATOM 554 C C . TYR A 1 71 ? 13.535 -5.842 -10.886 1.00 84.06 71 TYR A C 1
ATOM 556 O O . TYR A 1 71 ? 12.495 -6.496 -10.852 1.00 84.06 71 TYR A O 1
ATOM 564 N N . GLN A 1 72 ? 13.765 -4.823 -10.055 1.00 84.38 72 GLN A N 1
ATOM 565 C CA . GLN A 1 72 ? 12.827 -4.423 -9.006 1.00 84.38 72 GLN A CA 1
ATOM 566 C C . GLN A 1 72 ? 11.467 -4.028 -9.588 1.00 84.38 72 GLN A C 1
ATOM 568 O O . GLN A 1 72 ? 10.430 -4.431 -9.067 1.00 84.38 72 GLN A O 1
ATOM 573 N N . LEU A 1 73 ? 11.466 -3.302 -10.708 1.00 86.44 73 LEU A N 1
ATOM 574 C CA . LEU A 1 73 ? 10.243 -2.902 -11.393 1.00 86.44 73 LEU A CA 1
ATOM 575 C C . LEU A 1 73 ? 9.484 -4.095 -11.982 1.00 86.44 73 LEU A C 1
ATOM 577 O O . LEU A 1 73 ? 8.261 -4.149 -11.878 1.00 86.44 73 LEU A O 1
ATOM 581 N N . SER A 1 74 ? 10.197 -5.061 -12.566 1.00 88.00 74 SER A N 1
ATOM 582 C CA . SER A 1 74 ? 9.607 -6.294 -13.096 1.00 88.00 74 SER A CA 1
ATOM 583 C C . SER A 1 74 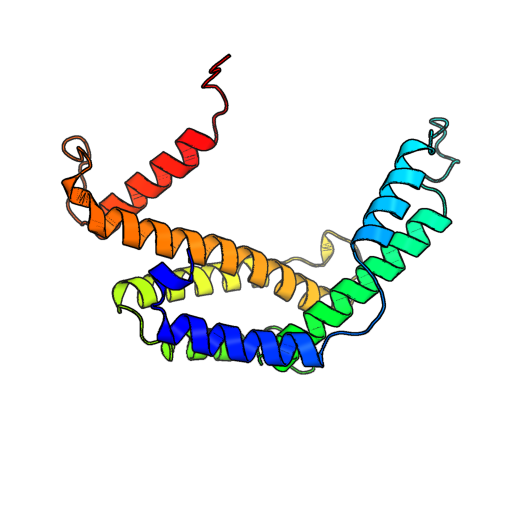? 8.955 -7.120 -11.987 1.00 88.00 74 SER A C 1
ATOM 585 O O . SER A 1 74 ? 7.823 -7.567 -12.140 1.00 88.00 74 SER A O 1
ATOM 587 N N . ASN A 1 75 ? 9.638 -7.284 -10.851 1.00 89.19 75 ASN A N 1
ATOM 588 C CA . ASN A 1 75 ? 9.080 -7.997 -9.704 1.00 89.19 75 ASN A CA 1
ATOM 589 C C . ASN A 1 75 ? 7.866 -7.264 -9.128 1.00 89.19 75 ASN A C 1
ATOM 591 O O . ASN A 1 75 ? 6.846 -7.894 -8.866 1.00 89.19 75 ASN A O 1
ATOM 595 N N . PHE A 1 76 ? 7.965 -5.943 -8.961 1.00 91.06 76 PHE A N 1
ATOM 596 C CA . PHE A 1 76 ? 6.874 -5.112 -8.459 1.00 91.06 76 PHE A CA 1
ATOM 597 C C . PHE A 1 76 ? 5.632 -5.217 -9.349 1.00 91.06 76 PHE A C 1
ATOM 599 O O . PHE A 1 76 ? 4.553 -5.540 -8.864 1.00 91.06 76 PHE A O 1
ATOM 606 N N . THR A 1 77 ? 5.784 -4.984 -10.654 1.00 92.25 77 THR A N 1
ATOM 607 C CA . THR A 1 77 ? 4.661 -5.029 -11.602 1.00 92.25 77 THR A CA 1
ATOM 608 C C . THR A 1 77 ? 4.049 -6.424 -11.695 1.00 92.25 77 THR A C 1
ATOM 610 O O . THR A 1 77 ? 2.827 -6.533 -11.656 1.00 92.25 77 THR A O 1
ATOM 613 N N . CYS A 1 78 ? 4.863 -7.487 -11.711 1.00 93.12 78 CYS A N 1
ATOM 614 C CA . CYS A 1 78 ? 4.362 -8.861 -11.662 1.00 93.12 78 CYS A CA 1
ATOM 615 C C . CYS A 1 78 ? 3.555 -9.127 -10.388 1.00 93.12 78 CYS A C 1
ATOM 617 O O . CYS A 1 78 ? 2.454 -9.663 -10.467 1.00 93.12 78 CYS A O 1
ATOM 619 N N . GLN A 1 79 ? 4.073 -8.740 -9.216 1.00 93.19 79 GLN A N 1
ATOM 620 C CA . GLN A 1 79 ? 3.390 -8.999 -7.948 1.00 93.19 79 GLN A CA 1
ATOM 621 C C . GLN A 1 79 ? 2.060 -8.257 -7.866 1.00 93.19 79 GLN A C 1
ATOM 623 O O . GLN A 1 79 ? 1.041 -8.839 -7.511 1.00 93.19 79 GLN A O 1
ATOM 628 N N . MET A 1 80 ? 2.060 -6.981 -8.238 1.00 94.56 80 MET A N 1
ATOM 629 C CA . MET A 1 80 ? 0.857 -6.162 -8.193 1.00 94.56 80 MET A CA 1
ATOM 630 C C . MET A 1 80 ? -0.200 -6.641 -9.201 1.00 94.56 80 MET A C 1
ATOM 632 O O . MET A 1 80 ? -1.385 -6.637 -8.881 1.00 94.56 80 MET A O 1
ATOM 636 N N . HIS A 1 81 ? 0.209 -7.109 -10.386 1.00 94.94 81 HIS A N 1
ATOM 637 C CA . HIS A 1 81 ? -0.702 -7.737 -11.353 1.00 94.94 81 HIS A CA 1
ATOM 638 C C . HIS A 1 81 ? -1.227 -9.086 -10.842 1.00 94.94 81 HIS A C 1
ATOM 640 O O . HIS A 1 81 ? -2.431 -9.317 -10.852 1.00 94.94 81 HIS A O 1
ATOM 646 N N . GLY A 1 82 ? -0.359 -9.932 -10.278 1.00 93.50 82 GLY A N 1
ATOM 647 C CA . GLY A 1 82 ? -0.741 -11.228 -9.705 1.00 93.50 82 GLY A CA 1
ATOM 648 C C . GLY A 1 82 ? -1.674 -11.134 -8.491 1.00 93.50 82 GLY A C 1
ATOM 649 O O . GLY A 1 82 ? -2.431 -12.067 -8.231 1.00 93.50 82 GLY A O 1
ATOM 650 N N . LEU A 1 83 ? -1.647 -10.012 -7.767 1.00 93.44 83 LEU A N 1
ATOM 651 C CA . LEU A 1 83 ? -2.600 -9.689 -6.699 1.00 93.44 83 LEU A CA 1
ATOM 652 C C . LEU A 1 83 ? -3.927 -9.109 -7.216 1.00 93.44 83 LEU A C 1
ATOM 654 O O . LEU A 1 83 ? -4.874 -9.003 -6.441 1.00 93.44 83 LEU A O 1
ATOM 658 N N . GLY A 1 84 ? -4.010 -8.745 -8.499 1.00 94.88 84 GLY A N 1
ATOM 659 C CA . GLY A 1 84 ? -5.168 -8.077 -9.100 1.00 94.88 84 GLY A CA 1
ATOM 660 C C . GLY A 1 84 ? -5.194 -6.558 -8.902 1.00 94.88 84 GLY A C 1
ATOM 661 O O . GLY A 1 84 ? -6.164 -5.907 -9.271 1.00 94.88 84 GLY A O 1
ATOM 662 N N . TYR A 1 85 ? -4.136 -5.964 -8.339 1.00 95.38 85 TYR A N 1
ATOM 663 C CA . TYR A 1 85 ? -4.058 -4.518 -8.094 1.00 95.38 85 TYR A CA 1
ATOM 664 C C . TYR A 1 85 ? -3.721 -3.709 -9.347 1.00 95.38 85 TYR A C 1
ATOM 666 O O . TYR A 1 85 ? -3.955 -2.499 -9.365 1.00 95.38 85 TYR A O 1
ATOM 674 N N . LEU A 1 86 ? -3.156 -4.349 -10.376 1.00 96.06 86 LEU A N 1
ATOM 675 C CA . LEU A 1 86 ? -2.923 -3.739 -11.684 1.00 96.06 86 LEU A CA 1
ATOM 676 C C . LEU A 1 86 ? -3.770 -4.402 -12.760 1.00 96.06 86 LEU A C 1
ATOM 678 O O . LEU A 1 86 ? -3.910 -5.623 -12.790 1.00 96.06 86 LEU A O 1
ATOM 682 N N . LYS A 1 87 ? -4.239 -3.579 -13.693 1.00 95.50 87 LYS A N 1
ATOM 683 C CA . LYS A 1 87 ? -4.827 -4.005 -14.964 1.00 95.50 87 LYS A CA 1
ATOM 684 C C . LYS A 1 87 ? -3.730 -4.330 -15.980 1.00 95.50 87 LYS A C 1
ATOM 686 O O . LYS A 1 87 ? -2.546 -4.078 -15.746 1.00 95.50 87 LYS A O 1
ATOM 691 N N . ASP A 1 88 ? -4.123 -4.845 -17.142 1.00 93.75 88 ASP A N 1
ATOM 692 C CA . ASP A 1 88 ? -3.189 -5.241 -18.209 1.00 93.75 88 ASP A CA 1
ATOM 693 C C . ASP A 1 88 ? -2.370 -4.070 -18.783 1.00 93.75 88 ASP A C 1
ATOM 695 O O . ASP A 1 88 ? -1.256 -4.262 -19.265 1.00 93.75 88 ASP A O 1
ATOM 699 N N . ASP A 1 89 ? -2.882 -2.841 -18.688 1.00 94.00 89 ASP A N 1
ATOM 700 C CA . ASP A 1 89 ? -2.171 -1.608 -19.059 1.00 94.00 89 ASP A CA 1
ATOM 701 C C . ASP A 1 89 ? -1.267 -1.056 -17.935 1.00 94.00 89 ASP A C 1
ATOM 703 O O . ASP A 1 89 ? -0.749 0.064 -18.024 1.00 94.00 89 ASP A O 1
ATOM 707 N N . LEU A 1 90 ? -1.086 -1.843 -16.869 1.00 93.69 90 LEU A N 1
ATOM 708 C CA . LEU A 1 90 ? -0.357 -1.517 -15.645 1.00 93.69 90 LEU A CA 1
ATOM 709 C C . LEU A 1 90 ? -0.942 -0.336 -14.857 1.00 93.69 90 LEU A C 1
ATOM 711 O O . LEU A 1 90 ? -0.272 0.182 -13.960 1.00 93.69 90 LEU A O 1
ATOM 715 N N . SER A 1 91 ? -2.175 0.090 -15.153 1.00 94.06 91 SER A N 1
ATOM 716 C CA . SER A 1 91 ? -2.911 1.044 -14.318 1.00 94.06 91 SER A CA 1
ATOM 717 C C . SER A 1 91 ? -3.449 0.371 -13.053 1.00 94.06 91 SER A C 1
ATOM 719 O O . SER A 1 91 ? -3.716 -0.830 -13.034 1.00 94.06 91 SER A O 1
ATOM 721 N N . LEU A 1 92 ? -3.601 1.146 -11.977 1.00 94.25 92 LEU A N 1
ATOM 722 C CA . LEU A 1 92 ? -4.175 0.662 -10.720 1.00 94.25 92 LEU A CA 1
ATOM 723 C C . LEU A 1 92 ? -5.663 0.331 -10.874 1.00 94.25 92 LEU A C 1
ATOM 725 O O . LEU A 1 92 ? -6.441 1.131 -11.405 1.00 94.25 92 LEU A O 1
ATOM 729 N N . ASP A 1 93 ? -6.079 -0.797 -10.305 1.00 95.75 93 ASP A N 1
ATOM 730 C CA . ASP A 1 93 ? -7.487 -1.116 -10.106 1.00 95.75 93 ASP A CA 1
ATOM 731 C C . ASP A 1 93 ? -7.966 -0.655 -8.723 1.00 95.75 93 ASP A C 1
ATOM 733 O O . ASP A 1 93 ? -8.057 -1.418 -7.762 1.00 95.75 93 ASP A O 1
ATOM 737 N N . TYR A 1 94 ? -8.270 0.640 -8.616 1.00 92.50 94 TYR A N 1
ATOM 738 C CA . TYR A 1 94 ? -8.763 1.231 -7.369 1.00 92.50 94 TYR A CA 1
ATOM 739 C C . TYR A 1 94 ? -10.064 0.599 -6.864 1.00 92.50 94 TYR A C 1
ATOM 741 O O . TYR A 1 94 ? -10.301 0.606 -5.658 1.00 92.50 94 TYR A O 1
ATOM 749 N N . GLN A 1 95 ? -10.909 0.090 -7.768 1.00 93.56 95 GLN A N 1
ATOM 750 C CA . GLN A 1 95 ? -12.169 -0.538 -7.385 1.00 93.56 95 GLN A CA 1
ATOM 751 C C . GLN A 1 95 ? -11.889 -1.882 -6.718 1.00 93.56 95 GLN A C 1
ATOM 753 O O . GLN A 1 95 ? -12.338 -2.101 -5.598 1.00 93.56 95 GLN A O 1
ATOM 758 N N . TYR A 1 96 ? -11.063 -2.720 -7.349 1.00 95.12 96 TYR A N 1
ATOM 759 C CA . TYR A 1 96 ? -10.650 -3.993 -6.767 1.00 95.12 96 TYR A CA 1
ATOM 760 C C . TYR A 1 96 ? -9.967 -3.812 -5.403 1.00 95.12 96 TYR A C 1
ATOM 762 O O . TYR A 1 96 ? -10.305 -4.512 -4.453 1.00 95.12 96 TYR A O 1
ATOM 770 N N . ILE A 1 97 ? -9.062 -2.833 -5.271 1.00 93.00 97 ILE A N 1
ATOM 771 C CA . ILE A 1 97 ? -8.383 -2.544 -3.995 1.00 93.00 97 ILE A CA 1
ATOM 772 C C . ILE A 1 97 ? -9.391 -2.134 -2.905 1.00 93.00 97 ILE A C 1
ATOM 774 O O . ILE A 1 97 ? -9.281 -2.566 -1.755 1.00 93.00 97 ILE A O 1
ATOM 778 N N . ALA A 1 98 ? -10.387 -1.312 -3.247 1.00 91.81 98 ALA A N 1
ATOM 779 C CA . ALA A 1 98 ? -11.430 -0.908 -2.306 1.00 91.81 98 ALA A CA 1
ATOM 780 C C . ALA A 1 98 ? -12.344 -2.081 -1.912 1.00 91.81 98 ALA A C 1
ATOM 782 O O . ALA A 1 98 ? -12.693 -2.215 -0.738 1.00 91.81 98 ALA A O 1
ATOM 783 N N . ASP A 1 99 ? -12.704 -2.939 -2.867 1.00 93.56 99 ASP A N 1
ATOM 784 C CA . ASP A 1 99 ? -13.547 -4.113 -2.633 1.00 93.56 99 ASP A CA 1
ATOM 785 C C . ASP A 1 99 ? -12.825 -5.166 -1.782 1.00 93.56 99 ASP A C 1
ATOM 787 O O . ASP A 1 99 ? -13.421 -5.752 -0.877 1.00 93.56 99 ASP A O 1
ATOM 791 N N . GLU A 1 100 ? -11.524 -5.366 -2.001 1.00 91.25 100 GLU A N 1
ATOM 792 C CA . GLU A 1 100 ? -10.703 -6.248 -1.172 1.00 91.25 100 GLU A CA 1
ATOM 793 C C . GLU A 1 100 ? -10.702 -5.795 0.294 1.00 91.25 100 GLU A C 1
ATOM 795 O O . GLU A 1 100 ? -10.957 -6.602 1.191 1.00 91.25 100 GLU A O 1
ATOM 800 N N . LEU A 1 101 ? -10.518 -4.494 0.547 1.00 88.75 101 LEU A N 1
ATOM 801 C CA . LEU A 1 101 ? -10.601 -3.930 1.896 1.00 88.75 101 LEU A CA 1
ATOM 802 C C . LEU A 1 101 ? -11.970 -4.195 2.549 1.00 88.75 101 LEU A C 1
ATOM 804 O O . LEU A 1 101 ? -12.050 -4.429 3.758 1.00 88.75 101 LEU A O 1
ATOM 808 N N . MET A 1 102 ? -13.055 -4.184 1.770 1.00 88.81 102 MET A N 1
ATOM 809 C CA . MET A 1 102 ? -14.399 -4.473 2.281 1.00 88.81 102 MET A CA 1
ATOM 810 C C . MET A 1 102 ? -14.590 -5.934 2.677 1.00 88.81 102 MET A C 1
ATOM 812 O O . MET A 1 102 ? -15.357 -6.206 3.606 1.00 88.81 102 MET A O 1
ATOM 816 N N . ASN A 1 103 ? -13.856 -6.845 2.042 1.00 90.50 103 ASN A N 1
ATOM 817 C CA . ASN A 1 103 ? -13.884 -8.273 2.345 1.00 90.50 103 ASN A CA 1
ATOM 818 C C . ASN A 1 103 ? -13.085 -8.640 3.603 1.00 90.50 103 ASN A C 1
ATOM 820 O O . ASN A 1 103 ? -13.246 -9.744 4.120 1.00 90.50 103 ASN A O 1
ATOM 824 N N . PHE A 1 104 ? -12.252 -7.738 4.129 1.00 89.00 104 PHE A N 1
ATOM 825 C CA . PHE A 1 104 ? -11.532 -7.992 5.374 1.00 89.00 104 PHE A CA 1
ATOM 826 C C . PHE A 1 104 ? -12.477 -8.040 6.578 1.00 89.00 104 PHE A C 1
ATOM 828 O O . PHE A 1 104 ? -13.325 -7.159 6.781 1.00 89.00 104 PHE A O 1
ATOM 835 N N . THR A 1 105 ? -12.279 -9.050 7.423 1.00 90.50 105 THR A N 1
ATOM 836 C CA . THR A 1 105 ? -12.981 -9.212 8.700 1.00 90.50 105 THR A CA 1
ATOM 837 C C . THR A 1 105 ? -12.292 -8.355 9.761 1.00 90.50 105 THR A C 1
ATOM 839 O O . THR A 1 105 ? -11.535 -8.842 10.595 1.00 90.50 105 THR A O 1
ATOM 842 N N . ILE A 1 106 ? -12.522 -7.045 9.691 1.00 89.81 106 ILE A N 1
ATOM 843 C CA . ILE A 1 106 ? -11.967 -6.031 10.598 1.00 89.81 106 ILE A CA 1
ATOM 844 C C . ILE A 1 106 ? -13.089 -5.160 11.184 1.00 89.81 106 ILE A C 1
ATOM 846 O O . ILE A 1 106 ? -14.162 -5.093 10.582 1.00 89.81 106 ILE A O 1
ATOM 850 N N . PRO A 1 107 ? -12.860 -4.476 12.324 1.00 90.69 107 PRO A N 1
ATOM 851 C CA . PRO A 1 107 ? -13.843 -3.559 12.902 1.00 90.69 107 PRO A CA 1
ATOM 852 C C . PRO A 1 107 ? -14.308 -2.476 11.918 1.00 90.69 107 PRO A C 1
ATOM 854 O O . PRO A 1 107 ? -13.499 -1.946 11.152 1.00 90.69 107 PRO A O 1
ATOM 857 N N . ASP A 1 108 ? -15.596 -2.125 11.963 1.00 90.88 108 ASP A N 1
ATOM 858 C CA . ASP A 1 108 ? -16.218 -1.187 11.014 1.00 90.88 108 ASP A CA 1
ATOM 859 C C . ASP A 1 108 ? -15.613 0.222 11.068 1.00 90.88 108 ASP A C 1
ATOM 861 O O . ASP A 1 108 ? -15.501 0.894 10.044 1.00 90.88 108 ASP A O 1
ATOM 865 N N . ASP A 1 109 ? -15.180 0.671 12.247 1.00 87.81 109 ASP A N 1
ATOM 866 C CA . ASP A 1 109 ? -14.520 1.965 12.416 1.00 87.81 109 ASP A CA 1
ATOM 867 C C . ASP A 1 109 ? -13.133 1.991 11.758 1.00 87.81 109 ASP A C 1
ATOM 869 O O . ASP A 1 109 ? -12.813 2.936 11.035 1.00 87.81 109 ASP A O 1
ATOM 873 N N . LEU A 1 110 ? -12.347 0.922 11.925 1.00 90.12 110 LEU A N 1
ATOM 874 C CA . LEU A 1 110 ? -11.075 0.745 11.223 1.00 90.12 110 LEU A CA 1
ATOM 875 C C . LEU A 1 110 ? -11.290 0.640 9.708 1.00 90.12 110 LEU A C 1
ATOM 877 O O . LEU A 1 110 ? -10.541 1.241 8.940 1.00 90.12 110 LEU A O 1
ATOM 881 N N . LYS A 1 111 ? -12.321 -0.089 9.265 1.00 91.81 111 LYS A N 1
ATOM 882 C CA . LYS A 1 111 ? -12.678 -0.204 7.845 1.00 91.81 111 LYS A CA 1
ATOM 883 C C . LYS A 1 111 ? -13.013 1.167 7.249 1.00 91.81 111 LYS A C 1
ATOM 885 O O . LYS A 1 111 ? -12.473 1.510 6.200 1.00 91.81 111 LYS A O 1
ATOM 890 N N . ALA A 1 112 ? -13.815 1.978 7.940 1.00 90.69 112 ALA A N 1
ATOM 891 C CA . ALA A 1 112 ? -14.153 3.335 7.511 1.00 90.69 112 ALA A CA 1
ATOM 892 C C . ALA A 1 112 ? -12.923 4.262 7.438 1.00 90.69 112 ALA A C 1
ATOM 894 O O . ALA A 1 112 ? -12.769 5.013 6.470 1.00 90.69 112 ALA A O 1
ATOM 895 N N . ASP A 1 113 ? -12.020 4.190 8.423 1.00 89.62 113 ASP A N 1
ATOM 896 C CA . ASP A 1 113 ? -10.759 4.941 8.401 1.00 89.62 113 ASP A CA 1
ATOM 897 C C . ASP A 1 113 ? -9.880 4.527 7.210 1.00 89.62 113 ASP A C 1
ATOM 899 O O . ASP A 1 113 ? -9.410 5.387 6.460 1.00 89.62 113 ASP A O 1
ATOM 903 N N . LEU A 1 114 ? -9.708 3.221 6.982 1.00 91.00 114 LEU A N 1
ATOM 904 C CA . LEU A 1 114 ? -8.926 2.691 5.863 1.00 91.00 114 LEU A CA 1
ATOM 905 C C . LEU A 1 114 ? -9.529 3.064 4.504 1.00 91.00 114 LEU A C 1
ATOM 907 O O . LEU A 1 114 ? -8.786 3.429 3.597 1.00 91.00 114 LEU A O 1
ATOM 911 N N . GLN A 1 115 ? -10.857 3.052 4.359 1.00 91.94 115 GLN A N 1
ATOM 912 C CA . GLN A 1 115 ? -11.523 3.492 3.128 1.00 91.94 115 GLN A CA 1
ATOM 913 C C . GLN A 1 115 ? -11.258 4.969 2.832 1.00 91.94 115 GLN A C 1
ATOM 915 O O . GLN A 1 115 ? -10.914 5.334 1.705 1.00 91.94 115 GLN A O 1
ATOM 920 N N . LYS A 1 116 ? -11.398 5.832 3.846 1.00 90.62 116 LYS A N 1
ATOM 921 C CA . LYS A 1 116 ? -11.144 7.270 3.706 1.00 90.62 116 LYS A CA 1
ATOM 922 C C . LYS A 1 116 ? -9.693 7.539 3.307 1.00 90.62 116 LYS A C 1
ATOM 924 O O . LYS A 1 116 ? -9.428 8.383 2.452 1.00 90.62 116 LYS A O 1
ATOM 929 N N . LEU A 1 117 ? -8.761 6.816 3.917 1.00 86.94 117 LEU A N 1
ATOM 930 C CA . LEU A 1 117 ? -7.334 6.948 3.653 1.00 86.94 117 LEU A CA 1
ATOM 931 C C . LEU A 1 117 ? -6.927 6.361 2.291 1.00 86.94 117 LEU A C 1
ATOM 933 O O . LEU A 1 117 ? -6.120 6.964 1.586 1.00 86.94 117 LEU A O 1
ATOM 937 N N . GLY A 1 118 ? -7.546 5.259 1.864 1.00 88.50 118 GLY A N 1
ATOM 938 C CA . GLY A 1 118 ? -7.382 4.713 0.515 1.00 88.50 118 GLY A CA 1
ATOM 939 C C . GLY A 1 118 ? -7.873 5.684 -0.564 1.00 88.50 118 GLY A C 1
ATOM 940 O O . GLY A 1 118 ? -7.180 5.914 -1.558 1.00 88.50 118 GLY A O 1
ATOM 941 N N . ALA A 1 119 ? -9.018 6.342 -0.339 1.00 91.12 119 ALA A N 1
ATOM 942 C CA . ALA A 1 119 ? -9.514 7.399 -1.223 1.00 91.12 119 ALA A CA 1
ATOM 943 C C . ALA A 1 119 ? -8.536 8.585 -1.308 1.00 91.12 119 ALA A C 1
ATOM 945 O O . ALA A 1 119 ? -8.243 9.058 -2.403 1.00 91.12 119 ALA A O 1
ATOM 946 N N . TYR A 1 120 ? -7.957 9.004 -0.180 1.00 92.19 120 TYR A N 1
ATOM 947 C CA . TYR A 1 120 ? -6.907 10.026 -0.154 1.00 92.19 120 TYR A CA 1
ATOM 948 C C . TYR A 1 120 ? -5.679 9.630 -0.995 1.00 92.19 120 TYR A C 1
ATOM 950 O O . TYR A 1 120 ? -5.204 10.423 -1.811 1.00 92.19 120 TYR A O 1
ATOM 958 N N . CYS A 1 121 ? -5.199 8.389 -0.867 1.00 92.19 121 CYS A N 1
ATOM 959 C CA . CYS A 1 121 ? -4.077 7.894 -1.666 1.00 92.19 121 CYS A CA 1
ATOM 960 C C . CYS A 1 121 ? -4.398 7.831 -3.163 1.00 92.19 121 CYS A C 1
ATOM 962 O O . CYS A 1 121 ? -3.556 8.187 -3.996 1.00 92.19 121 CYS A O 1
ATOM 964 N N . ARG A 1 122 ? -5.618 7.428 -3.533 1.00 92.19 122 ARG A N 1
ATOM 965 C CA . ARG A 1 122 ? -6.092 7.500 -4.922 1.00 92.19 122 ARG A CA 1
ATOM 966 C C . ARG A 1 122 ? -6.041 8.934 -5.438 1.00 92.19 122 ARG A C 1
ATOM 968 O O . ARG A 1 122 ? -5.475 9.173 -6.502 1.00 92.19 122 ARG A O 1
ATOM 975 N N . ASP A 1 123 ? -6.589 9.881 -4.688 1.00 90.75 123 ASP A N 1
ATOM 976 C CA . ASP A 1 123 ? -6.714 11.262 -5.144 1.00 90.75 123 ASP A CA 1
ATOM 977 C C . ASP A 1 123 ? -5.323 11.899 -5.350 1.00 90.75 123 ASP A C 1
ATOM 979 O O . ASP A 1 123 ? -5.057 12.465 -6.412 1.00 90.75 123 ASP A O 1
ATOM 983 N N . ILE A 1 124 ? -4.373 11.695 -4.429 1.00 86.94 124 ILE A N 1
ATOM 984 C CA . ILE A 1 124 ? -2.990 12.188 -4.585 1.00 86.94 124 ILE A CA 1
ATOM 985 C C . ILE A 1 124 ? -2.275 11.547 -5.773 1.00 86.94 124 ILE A C 1
ATOM 987 O O . ILE A 1 124 ? -1.595 12.234 -6.538 1.00 86.94 124 ILE A O 1
ATOM 991 N N . THR A 1 125 ? -2.410 10.234 -5.944 1.00 87.06 125 THR A N 1
ATOM 992 C CA . THR A 1 125 ? -1.718 9.522 -7.028 1.00 87.06 125 THR A CA 1
ATOM 993 C C . THR A 1 125 ? -2.309 9.854 -8.396 1.00 87.06 125 THR A C 1
ATOM 995 O O . THR A 1 125 ? -1.572 9.948 -9.381 1.00 87.06 125 THR A O 1
ATOM 998 N N . SER A 1 126 ? -3.611 10.136 -8.463 1.00 82.50 126 SER A N 1
ATOM 999 C CA . SER A 1 126 ? -4.275 10.598 -9.684 1.00 82.50 126 SER A CA 1
ATOM 1000 C C . SER A 1 126 ? -3.760 11.967 -10.150 1.00 82.50 126 SER A C 1
ATOM 1002 O O . SER A 1 126 ? -3.575 12.176 -11.351 1.00 82.50 126 SER A O 1
ATOM 1004 N N . CYS A 1 127 ? -3.400 12.843 -9.204 1.00 83.25 127 CYS A N 1
ATOM 1005 C CA . CYS A 1 127 ? -2.831 14.169 -9.449 1.00 83.25 127 CYS A CA 1
ATOM 1006 C C . CYS A 1 127 ? -1.372 14.154 -9.939 1.00 83.25 127 CYS A C 1
ATOM 1008 O O . CYS A 1 127 ? -0.800 15.223 -10.170 1.00 83.25 127 CYS A O 1
ATOM 1010 N N . TYR A 1 128 ? -0.747 12.981 -10.106 1.00 76.06 128 TYR A N 1
ATOM 1011 C CA . TYR A 1 128 ? 0.608 12.894 -10.647 1.00 76.06 128 TYR A CA 1
ATOM 1012 C C . TYR A 1 128 ? 0.680 13.537 -12.039 1.00 76.06 128 TYR A C 1
ATOM 1014 O O . TYR A 1 128 ? 0.089 13.039 -12.999 1.00 76.06 128 TYR A O 1
ATOM 1022 N N . ASN A 1 129 ? 1.420 14.645 -12.141 1.00 69.25 129 ASN A N 1
ATOM 1023 C CA . ASN A 1 129 ? 1.618 15.373 -13.389 1.00 69.25 129 ASN A CA 1
ATOM 1024 C C . ASN A 1 129 ? 2.886 14.865 -14.100 1.00 69.25 129 ASN A C 1
ATOM 1026 O O . ASN A 1 129 ? 3.999 15.133 -13.631 1.00 69.25 129 ASN A O 1
ATOM 1030 N N . PRO A 1 130 ? 2.755 14.181 -15.249 1.00 67.25 130 PRO A N 1
ATOM 1031 C CA . PRO A 1 130 ? 3.900 13.629 -15.968 1.00 67.25 130 PRO A CA 1
ATOM 1032 C C . PRO A 1 130 ? 4.823 14.706 -16.549 1.00 67.25 130 PRO A C 1
ATOM 1034 O O . PRO A 1 130 ? 6.015 14.466 -16.721 1.00 67.25 130 PRO A O 1
ATOM 1037 N N . ASN A 1 131 ? 4.308 15.917 -16.787 1.00 63.03 131 ASN A N 1
ATOM 1038 C CA . ASN A 1 131 ? 5.036 16.982 -17.477 1.00 63.03 131 ASN A CA 1
ATOM 1039 C C . ASN A 1 131 ? 6.193 17.580 -16.657 1.00 63.03 131 ASN A C 1
ATOM 1041 O O . ASN A 1 131 ? 7.019 18.298 -17.214 1.00 63.03 131 ASN A O 1
ATOM 1045 N N . ILE A 1 132 ? 6.279 17.287 -15.354 1.00 64.81 132 ILE A N 1
ATOM 1046 C CA . ILE A 1 132 ? 7.324 17.825 -14.464 1.00 64.81 132 ILE A CA 1
ATOM 1047 C C . ILE A 1 132 ? 8.678 17.126 -14.690 1.00 64.81 132 ILE A C 1
ATOM 1049 O O . ILE A 1 132 ? 9.727 17.722 -14.466 1.00 64.81 132 ILE A O 1
ATOM 1053 N N . PHE A 1 133 ? 8.677 15.878 -15.170 1.00 59.03 133 PHE A N 1
ATOM 1054 C CA . PHE A 1 133 ? 9.879 15.035 -15.238 1.00 59.03 133 PHE A CA 1
ATOM 1055 C C . PHE A 1 133 ? 10.303 14.667 -16.671 1.00 59.03 133 PHE A C 1
ATOM 1057 O O . PHE A 1 133 ? 11.105 13.753 -16.864 1.00 59.03 133 PHE A O 1
ATOM 1064 N N . GLY A 1 134 ? 9.782 15.377 -17.676 1.00 67.25 134 GLY A N 1
ATOM 1065 C CA . GLY A 1 134 ? 10.040 15.120 -19.095 1.00 67.25 134 GLY A CA 1
ATOM 1066 C C . GLY A 1 134 ? 8.960 14.267 -19.769 1.00 67.25 134 GLY A C 1
ATOM 1067 O O . GLY A 1 134 ? 7.889 14.036 -19.217 1.00 67.25 134 GLY A O 1
ATOM 1068 N N . LYS A 1 135 ? 9.224 13.824 -21.004 1.00 77.56 135 LYS A N 1
ATOM 1069 C CA . LYS A 1 135 ? 8.283 12.986 -21.764 1.00 77.56 135 LYS A CA 1
ATOM 1070 C C . LYS A 1 135 ? 8.311 11.560 -21.214 1.00 77.56 135 LYS A C 1
ATOM 1072 O O . LYS A 1 135 ? 9.304 10.866 -21.402 1.00 77.56 135 LYS A O 1
ATOM 1077 N N . MET A 1 136 ? 7.231 11.146 -20.561 1.00 82.38 136 MET A N 1
ATOM 1078 C CA . MET A 1 136 ? 7.003 9.764 -20.127 1.00 82.38 136 MET A CA 1
ATOM 1079 C C . MET A 1 136 ? 5.920 9.123 -20.985 1.00 82.38 136 MET A C 1
ATOM 1081 O O . MET A 1 136 ? 5.002 9.795 -21.454 1.00 82.38 136 MET A O 1
ATOM 1085 N N . THR A 1 137 ? 6.043 7.820 -21.188 1.00 87.75 137 THR A N 1
ATOM 1086 C CA . THR A 1 137 ? 4.993 6.975 -21.757 1.00 87.75 137 THR A CA 1
ATOM 1087 C C . THR A 1 137 ? 3.873 6.755 -20.738 1.00 87.75 137 THR A C 1
ATOM 1089 O O . THR A 1 137 ? 4.101 6.830 -19.530 1.00 87.75 137 THR A O 1
ATOM 1092 N N . GLU A 1 138 ? 2.667 6.430 -21.207 1.00 87.81 138 GLU A N 1
ATOM 1093 C CA . GLU A 1 138 ? 1.526 6.145 -20.321 1.00 87.81 138 GLU A CA 1
ATOM 1094 C C . GLU A 1 138 ? 1.827 4.994 -19.348 1.00 87.81 138 GLU A C 1
ATOM 1096 O O . GLU A 1 138 ? 1.523 5.067 -18.161 1.00 87.81 138 GLU A O 1
ATOM 1101 N N . THR A 1 139 ? 2.532 3.963 -19.819 1.00 88.75 139 THR A N 1
ATOM 1102 C CA . THR A 1 139 ? 2.973 2.842 -18.985 1.00 88.75 139 THR A CA 1
ATOM 1103 C C . THR A 1 139 ? 3.883 3.287 -17.837 1.00 88.75 139 THR A C 1
ATOM 1105 O O . THR A 1 139 ? 3.699 2.858 -16.700 1.00 88.75 139 THR A O 1
ATOM 1108 N N . GLU A 1 140 ? 4.848 4.174 -18.093 1.00 87.12 140 GLU A N 1
ATOM 1109 C CA . GLU A 1 140 ? 5.729 4.704 -17.043 1.00 87.12 140 GLU A CA 1
ATOM 1110 C C . GLU A 1 140 ? 4.954 5.539 -16.018 1.00 87.12 140 GLU A C 1
ATOM 1112 O O . GLU A 1 140 ? 5.247 5.482 -14.821 1.00 87.12 140 GLU A O 1
ATOM 1117 N N . ILE A 1 141 ? 3.947 6.288 -16.473 1.00 88.38 141 ILE A N 1
ATOM 1118 C CA . ILE A 1 141 ? 3.056 7.067 -15.608 1.00 88.38 141 ILE A CA 1
ATOM 1119 C C . ILE A 1 141 ? 2.258 6.131 -14.698 1.00 88.38 141 ILE A C 1
ATOM 1121 O O . ILE A 1 141 ? 2.242 6.326 -13.481 1.00 88.38 141 ILE A O 1
ATOM 1125 N N . ASN A 1 142 ? 1.651 5.092 -15.267 1.00 91.50 142 ASN A N 1
ATOM 1126 C CA . ASN A 1 142 ? 0.851 4.114 -14.537 1.00 91.50 142 ASN A CA 1
ATOM 1127 C C . ASN A 1 142 ? 1.670 3.374 -13.474 1.00 91.50 142 ASN A C 1
ATOM 1129 O O . ASN A 1 142 ? 1.273 3.321 -12.308 1.00 91.50 142 ASN A O 1
ATOM 1133 N N . ILE A 1 143 ? 2.871 2.914 -13.832 1.00 90.56 143 ILE A N 1
ATOM 1134 C CA . ILE A 1 143 ? 3.794 2.274 -12.889 1.00 90.56 143 ILE A CA 1
ATOM 1135 C C . ILE A 1 143 ? 4.164 3.226 -11.745 1.00 90.56 143 ILE A C 1
ATOM 1137 O O . ILE A 1 143 ? 4.168 2.828 -10.579 1.00 90.56 143 ILE A O 1
ATOM 1141 N N . LYS A 1 144 ? 4.460 4.498 -12.041 1.00 89.00 144 LYS A N 1
ATOM 1142 C CA . LYS A 1 144 ? 4.774 5.480 -10.994 1.00 89.00 144 LYS A CA 1
ATOM 1143 C C . LYS A 1 144 ? 3.600 5.721 -10.059 1.00 89.00 144 LYS A C 1
ATOM 1145 O O . LYS A 1 144 ? 3.804 5.748 -8.847 1.00 89.00 144 LYS A O 1
ATOM 1150 N N . ARG A 1 145 ? 2.386 5.861 -10.596 1.00 91.25 145 ARG A N 1
ATOM 1151 C CA . ARG A 1 145 ? 1.163 5.974 -9.789 1.00 91.25 145 ARG A CA 1
ATOM 1152 C C . ARG A 1 145 ? 1.000 4.769 -8.869 1.00 91.25 145 ARG A C 1
ATOM 1154 O O . ARG A 1 145 ? 0.759 4.967 -7.684 1.00 91.25 145 ARG A O 1
ATOM 1161 N N . ALA A 1 146 ? 1.225 3.556 -9.376 1.00 92.69 146 ALA A N 1
ATOM 1162 C CA . ALA A 1 146 ? 1.201 2.332 -8.578 1.00 92.69 146 ALA A CA 1
ATOM 1163 C C . ALA A 1 146 ? 2.221 2.350 -7.431 1.00 92.69 146 ALA A C 1
ATOM 1165 O O . ALA A 1 146 ? 1.862 2.093 -6.284 1.00 92.69 146 ALA A O 1
ATOM 1166 N N . VAL A 1 147 ? 3.477 2.717 -7.707 1.00 91.19 147 VAL A N 1
ATOM 1167 C CA . VAL A 1 147 ? 4.520 2.818 -6.670 1.00 91.19 147 VAL A CA 1
ATOM 1168 C C . VAL A 1 147 ? 4.153 3.857 -5.608 1.00 91.19 147 VAL A C 1
ATOM 1170 O O . VAL A 1 147 ? 4.304 3.593 -4.414 1.00 91.19 147 VAL A O 1
ATOM 1173 N N . PHE A 1 148 ? 3.668 5.032 -6.015 1.00 90.62 148 PHE A N 1
ATOM 1174 C CA . PHE A 1 148 ? 3.245 6.067 -5.072 1.00 90.62 148 PHE A CA 1
ATOM 1175 C C . PHE A 1 148 ? 2.026 5.644 -4.254 1.00 90.62 148 PHE A C 1
ATOM 1177 O O . PHE A 1 148 ? 1.988 5.917 -3.057 1.00 90.62 148 PHE A O 1
ATOM 1184 N N . TYR A 1 149 ? 1.073 4.940 -4.866 1.00 92.88 149 TYR A N 1
ATOM 1185 C CA . TYR A 1 149 ? -0.093 4.421 -4.164 1.00 92.88 149 TYR A CA 1
ATOM 1186 C C . TYR A 1 149 ? 0.310 3.435 -3.078 1.00 92.88 149 TYR A C 1
ATOM 1188 O O . TYR A 1 149 ? -0.088 3.623 -1.941 1.00 92.88 149 TYR A O 1
ATOM 1196 N N . VAL A 1 150 ? 1.163 2.453 -3.386 1.00 91.50 150 VAL A N 1
ATOM 1197 C CA . VAL A 1 150 ? 1.618 1.460 -2.396 1.00 91.50 150 VAL A CA 1
ATOM 1198 C C . VAL A 1 150 ? 2.356 2.118 -1.228 1.00 91.50 150 VAL A C 1
ATOM 1200 O O . VAL A 1 150 ? 2.183 1.711 -0.081 1.00 91.50 150 VAL A O 1
ATOM 1203 N N . ARG A 1 151 ? 3.164 3.154 -1.493 1.00 89.69 151 ARG A N 1
ATOM 1204 C CA . ARG A 1 151 ? 3.823 3.927 -0.426 1.00 89.69 151 ARG A CA 1
ATOM 1205 C C . ARG A 1 151 ? 2.808 4.650 0.453 1.00 89.69 151 ARG A C 1
ATOM 1207 O O . ARG A 1 151 ? 2.863 4.502 1.669 1.00 89.69 151 ARG A O 1
ATOM 1214 N N . CYS A 1 152 ? 1.878 5.371 -0.170 1.00 91.62 152 CYS A N 1
ATOM 1215 C CA . CYS A 1 152 ? 0.821 6.077 0.541 1.00 91.62 152 CYS A CA 1
ATOM 1216 C C . CYS A 1 152 ? -0.040 5.106 1.358 1.00 91.62 152 CYS A C 1
ATOM 1218 O O . CYS A 1 152 ? -0.186 5.303 2.557 1.00 91.62 152 CYS A O 1
ATOM 1220 N N . ASP A 1 153 ? -0.532 4.025 0.743 1.00 90.31 153 ASP A N 1
ATOM 1221 C CA . ASP A 1 153 ? -1.375 3.006 1.376 1.00 90.31 153 ASP A CA 1
ATOM 1222 C C . ASP A 1 153 ? -0.694 2.405 2.610 1.00 90.31 153 ASP A C 1
ATOM 1224 O O . ASP A 1 153 ? -1.288 2.351 3.684 1.00 90.31 153 ASP A O 1
ATOM 1228 N N . LYS A 1 154 ? 0.592 2.050 2.502 1.00 89.62 154 LYS A N 1
ATOM 1229 C CA . LYS A 1 154 ? 1.375 1.536 3.631 1.00 89.62 154 LYS A CA 1
ATOM 1230 C C . LYS A 1 154 ? 1.427 2.525 4.800 1.00 89.62 154 LYS A C 1
ATOM 1232 O O . LYS A 1 154 ? 1.234 2.122 5.952 1.00 89.62 154 LYS A O 1
ATOM 1237 N N . GLU A 1 155 ? 1.731 3.790 4.522 1.00 87.38 155 GLU A N 1
ATOM 1238 C CA . GLU A 1 155 ? 1.835 4.835 5.546 1.00 87.38 155 GLU A CA 1
ATOM 1239 C C . GLU A 1 155 ? 0.481 5.078 6.214 1.00 87.38 155 GLU A C 1
ATOM 1241 O O . GLU A 1 155 ? 0.363 5.010 7.439 1.00 87.38 155 GLU A O 1
ATOM 1246 N N . VAL A 1 156 ? -0.567 5.283 5.416 1.00 87.69 156 VAL A N 1
ATOM 1247 C CA . VAL A 1 156 ? -1.894 5.593 5.947 1.00 87.69 156 VAL A CA 1
ATOM 1248 C C . VAL A 1 156 ? -2.536 4.405 6.657 1.00 87.69 156 VAL A C 1
ATOM 1250 O O . VAL A 1 156 ? -3.163 4.591 7.698 1.00 87.69 156 VAL A O 1
ATOM 1253 N N . ARG A 1 157 ? -2.322 3.174 6.180 1.00 89.06 157 ARG A N 1
ATOM 1254 C CA . ARG A 1 157 ? -2.771 1.960 6.869 1.00 89.06 157 ARG A CA 1
ATOM 1255 C C . ARG A 1 157 ? -2.109 1.840 8.24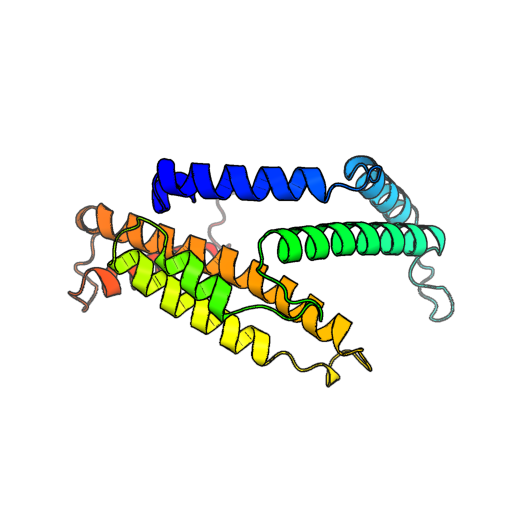0 1.00 89.06 157 ARG A C 1
ATOM 1257 O O . ARG A 1 157 ? -2.789 1.541 9.217 1.00 89.06 157 ARG A O 1
ATOM 1264 N N . SER A 1 158 ? -0.813 2.142 8.333 1.00 88.50 158 SER A N 1
ATOM 1265 C CA . SER A 1 158 ? -0.096 2.164 9.615 1.00 88.50 158 SER A CA 1
ATOM 1266 C C . SER A 1 158 ? -0.669 3.227 10.561 1.00 88.50 158 SER A C 1
ATOM 1268 O O . SER A 1 158 ? -0.928 2.926 11.724 1.00 88.50 158 SER A O 1
ATOM 1270 N N . MET A 1 159 ? -0.966 4.431 10.058 1.00 87.62 159 MET A N 1
ATOM 1271 C CA . MET A 1 159 ? -1.616 5.485 10.850 1.00 87.62 159 MET A CA 1
ATOM 1272 C C . MET A 1 159 ? -3.017 5.084 11.335 1.00 87.62 159 MET A C 1
ATOM 1274 O O . MET A 1 159 ? -3.363 5.357 12.482 1.00 87.62 159 MET A O 1
ATOM 1278 N N . ALA A 1 160 ? -3.818 4.411 10.504 1.00 90.75 160 ALA A N 1
ATOM 1279 C CA . ALA A 1 160 ? -5.137 3.914 10.900 1.00 90.75 160 ALA A CA 1
ATOM 1280 C C . ALA A 1 160 ? -5.037 2.897 12.047 1.00 90.75 160 ALA A C 1
ATOM 1282 O O . ALA A 1 160 ? -5.792 2.964 13.017 1.00 90.75 160 ALA A O 1
ATOM 1283 N N . CYS A 1 161 ? -4.055 1.998 11.965 1.00 90.50 161 CYS A N 1
ATOM 1284 C CA . CYS A 1 161 ? -3.769 1.029 13.015 1.00 90.50 161 CYS A CA 1
ATOM 1285 C C . CYS A 1 161 ? -3.332 1.700 14.318 1.00 90.50 161 CYS A C 1
ATOM 1287 O O . CYS A 1 161 ? -3.909 1.428 15.366 1.00 90.50 161 CYS A O 1
ATOM 1289 N N . MET A 1 162 ? -2.393 2.647 14.252 1.00 90.69 162 MET A N 1
ATOM 1290 C CA . MET A 1 162 ? -1.966 3.407 15.429 1.00 90.69 162 MET A CA 1
ATOM 1291 C C . MET A 1 162 ? -3.122 4.192 16.053 1.00 90.69 162 MET A C 1
ATOM 1293 O O . MET A 1 162 ? -3.270 4.207 17.271 1.00 90.69 162 MET A O 1
ATOM 1297 N N . LYS A 1 163 ? -3.982 4.816 15.237 1.00 91.38 163 LYS A N 1
ATOM 1298 C CA . LYS A 1 163 ? -5.173 5.525 15.723 1.00 91.38 163 LYS A CA 1
ATOM 1299 C C . LYS A 1 163 ? -6.115 4.580 16.472 1.00 91.38 163 LYS A C 1
ATOM 1301 O O . LYS A 1 163 ? -6.623 4.956 17.527 1.00 91.38 163 LYS A O 1
ATOM 1306 N N . LYS A 1 164 ? -6.350 3.373 15.945 1.00 90.88 164 LYS A N 1
ATOM 1307 C CA . LYS A 1 164 ? -7.155 2.339 16.613 1.0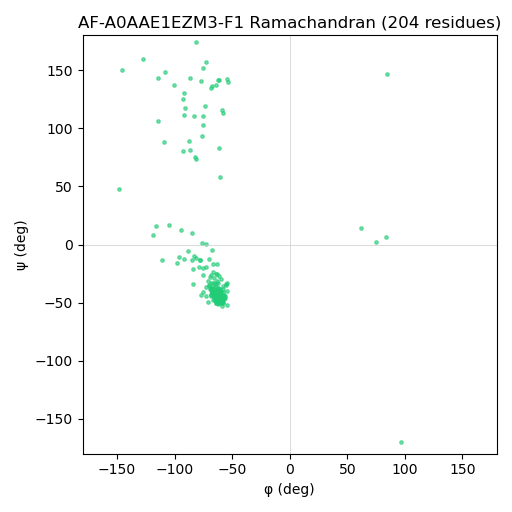0 90.88 164 LYS A CA 1
ATOM 1308 C C . LYS A 1 164 ? -6.541 1.939 17.956 1.00 90.88 164 LYS A C 1
ATOM 1310 O O . LYS A 1 164 ? -7.267 1.887 18.947 1.00 90.88 164 LYS A O 1
ATOM 1315 N N . ASP A 1 165 ? -5.232 1.710 17.996 1.00 90.31 165 ASP A N 1
ATOM 1316 C CA . ASP A 1 165 ? -4.529 1.329 19.223 1.00 90.31 165 ASP A CA 1
ATOM 1317 C C . ASP A 1 165 ? -4.605 2.459 20.266 1.00 90.31 165 ASP A C 1
ATOM 1319 O O . ASP A 1 165 ? -5.048 2.236 21.390 1.00 90.31 165 ASP A O 1
ATOM 1323 N N . ILE A 1 166 ? -4.321 3.709 19.882 1.00 91.38 166 ILE A N 1
ATOM 1324 C CA . ILE A 1 166 ? -4.469 4.879 20.768 1.00 91.38 166 ILE A CA 1
ATOM 1325 C C . ILE A 1 166 ? -5.901 4.987 21.294 1.00 91.38 166 ILE A C 1
ATOM 1327 O O . ILE A 1 166 ? -6.103 5.225 22.482 1.00 91.38 166 ILE A O 1
ATOM 1331 N N . LYS A 1 167 ? -6.901 4.789 20.427 1.00 91.00 167 LYS A N 1
ATOM 1332 C CA . LYS A 1 167 ? -8.316 4.823 20.810 1.00 91.00 167 LYS A CA 1
ATOM 1333 C C . LYS A 1 167 ? -8.638 3.791 21.896 1.00 91.00 167 LYS A C 1
ATOM 1335 O O . LYS A 1 167 ? -9.380 4.113 22.822 1.00 91.00 167 LYS A O 1
ATOM 1340 N N . ALA A 1 168 ? -8.086 2.581 21.800 1.00 90.94 168 ALA A N 1
ATOM 1341 C CA . ALA A 1 168 ? -8.272 1.530 22.802 1.00 90.94 168 ALA A CA 1
ATOM 1342 C C . ALA A 1 168 ? -7.643 1.888 24.161 1.00 90.94 168 ALA A C 1
ATOM 1344 O O . ALA A 1 168 ? -8.160 1.482 25.200 1.00 90.94 168 ALA A O 1
ATOM 1345 N N . HIS A 1 169 ? -6.587 2.703 24.149 1.00 92.00 169 HIS A N 1
ATOM 1346 C CA . HIS A 1 169 ? -5.835 3.124 25.331 1.00 92.00 169 HIS A CA 1
ATOM 1347 C C . HIS A 1 169 ? -6.129 4.570 25.769 1.00 92.00 169 HIS A C 1
ATOM 1349 O O . HIS A 1 169 ? -5.391 5.132 26.570 1.00 92.00 169 HIS A O 1
ATOM 1355 N N . LEU A 1 170 ? -7.224 5.192 25.303 1.00 91.50 170 LEU A N 1
ATOM 1356 C CA . LEU A 1 170 ? -7.533 6.603 25.601 1.00 91.50 170 LEU A CA 1
ATOM 1357 C C . LEU A 1 170 ? -7.569 6.939 27.095 1.00 91.50 170 LEU A C 1
ATOM 1359 O O . LEU A 1 170 ? -7.198 8.044 27.473 1.00 91.50 170 LEU A O 1
ATOM 1363 N N . ALA A 1 171 ? -7.995 5.996 27.939 1.00 91.19 171 ALA A N 1
ATOM 1364 C CA . ALA A 1 171 ? -8.059 6.183 29.388 1.00 91.19 171 ALA A CA 1
ATOM 1365 C C . ALA A 1 171 ? -6.678 6.336 30.057 1.00 91.19 171 ALA A C 1
ATOM 1367 O O . ALA A 1 171 ? -6.605 6.787 31.197 1.00 91.19 171 ALA A O 1
ATOM 1368 N N . GLU A 1 172 ? -5.598 5.963 29.368 1.00 92.44 172 GLU A N 1
ATOM 1369 C CA . GL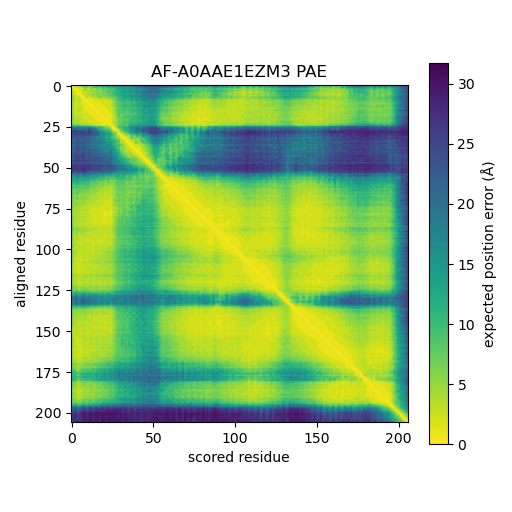U A 1 172 ? -4.220 6.099 29.852 1.00 92.44 172 GLU A CA 1
ATOM 1370 C C . GLU A 1 172 ? -3.641 7.495 29.581 1.00 92.44 172 GLU A C 1
ATOM 1372 O O . GLU A 1 172 ? -2.613 7.860 30.151 1.00 92.44 172 GLU A O 1
ATOM 1377 N N . PHE A 1 173 ? -4.302 8.297 28.740 1.00 89.19 173 PHE A N 1
ATOM 1378 C CA . PHE A 1 173 ? -3.865 9.644 28.392 1.00 89.19 173 PHE A CA 1
ATOM 1379 C C . PHE A 1 173 ? -4.650 10.698 29.175 1.00 89.19 173 PHE A C 1
ATOM 1381 O O . PHE A 1 173 ? -5.877 10.648 29.269 1.00 89.19 173 PHE A O 1
ATOM 1388 N N . ASP A 1 174 ? -3.951 11.715 29.682 1.00 89.06 174 ASP A N 1
ATOM 1389 C CA . ASP A 1 174 ? -4.608 12.907 30.217 1.00 89.06 174 ASP A CA 1
ATOM 1390 C C . ASP A 1 174 ? -5.101 13.796 29.065 1.00 89.06 174 ASP A C 1
ATOM 1392 O O . ASP A 1 174 ? -4.376 14.638 28.531 1.00 89.06 174 ASP A O 1
ATOM 1396 N N . THR A 1 175 ? -6.359 13.602 28.670 1.00 87.19 175 THR A N 1
ATOM 1397 C CA . THR A 1 175 ? -7.021 14.410 27.636 1.00 87.19 175 THR A CA 1
ATOM 1398 C C . THR A 1 175 ? -7.828 15.575 28.213 1.00 87.19 175 THR A C 1
ATOM 1400 O O . THR A 1 175 ? -8.619 16.177 27.489 1.00 87.19 175 THR A O 1
ATOM 1403 N N . SER A 1 176 ? -7.666 15.917 29.499 1.00 85.94 176 SER A N 1
ATOM 1404 C CA . SER A 1 176 ? -8.466 16.961 30.167 1.00 85.94 176 SER A CA 1
ATOM 1405 C C . SER A 1 176 ? -8.299 18.354 29.549 1.00 85.94 176 SER A C 1
ATOM 1407 O O . SER A 1 176 ? -9.215 19.175 29.598 1.00 85.94 176 SER A O 1
ATOM 1409 N N . SER A 1 177 ? -7.143 18.604 28.932 1.00 84.56 177 SER A N 1
ATOM 1410 C CA . SER A 1 177 ? -6.808 19.849 28.237 1.00 84.56 177 SER A CA 1
ATOM 1411 C C . SER A 1 177 ? -7.332 19.923 26.796 1.00 84.56 177 SER A C 1
ATOM 1413 O O . SER A 1 177 ? -7.275 20.990 26.181 1.00 84.56 177 SER A O 1
ATOM 1415 N N . MET A 1 178 ? -7.850 18.820 26.241 1.00 85.38 178 MET A N 1
ATOM 1416 C CA . MET A 1 178 ? -8.366 18.777 24.873 1.00 85.38 178 MET A CA 1
ATOM 1417 C C . MET A 1 178 ? -9.872 19.090 24.849 1.00 85.38 178 MET A C 1
ATOM 1419 O O . MET A 1 178 ? -10.636 18.496 25.609 1.00 85.38 178 MET A O 1
ATOM 1423 N N . PRO A 1 179 ? -10.338 20.010 23.982 1.00 85.25 179 PRO A N 1
ATOM 1424 C CA . PRO A 1 179 ? -11.749 20.403 23.940 1.00 85.25 179 PRO A CA 1
ATOM 1425 C C . PRO A 1 179 ? -12.664 19.330 23.328 1.00 85.25 179 PRO A C 1
ATOM 1427 O O . PRO A 1 179 ? -13.882 19.368 23.521 1.00 85.25 179 PRO A O 1
ATOM 1430 N N . GLU A 1 180 ? -12.109 18.382 22.575 1.00 87.81 180 GLU A N 1
ATOM 1431 C CA . GLU A 1 180 ? -12.868 17.316 21.932 1.00 87.81 180 GLU A CA 1
ATOM 1432 C C . GLU A 1 180 ? -13.274 16.220 22.913 1.00 87.81 180 GLU A C 1
ATOM 1434 O O . GLU A 1 180 ? -12.504 15.797 23.766 1.00 87.81 180 GLU A O 1
ATOM 1439 N N . LYS A 1 181 ? -14.498 15.715 22.746 1.00 85.06 181 LYS A N 1
ATOM 1440 C CA . LYS A 1 181 ? -15.028 14.594 23.537 1.00 85.06 181 LYS A CA 1
ATOM 1441 C C . LYS A 1 181 ? -15.218 13.319 22.726 1.00 85.06 181 LYS A C 1
ATOM 1443 O O . LYS A 1 181 ? -15.441 12.264 23.307 1.00 85.06 181 LYS A O 1
ATOM 1448 N N . ASP A 1 182 ? -15.162 13.415 21.398 1.00 89.50 182 ASP A N 1
ATOM 1449 C CA . ASP A 1 182 ? -15.268 12.255 20.516 1.00 89.50 182 ASP A CA 1
ATOM 1450 C C . ASP A 1 182 ? -13.962 11.439 20.588 1.00 89.50 182 ASP A C 1
ATOM 1452 O O . ASP A 1 182 ? -12.905 11.969 20.220 1.00 89.50 182 ASP A O 1
ATOM 1456 N N . PRO A 1 183 ? -14.009 10.160 21.011 1.00 87.50 183 PRO A N 1
ATOM 1457 C CA . PRO A 1 183 ? -12.834 9.293 21.100 1.00 87.50 183 PRO A CA 1
ATOM 1458 C C . PRO A 1 183 ? -12.053 9.170 19.786 1.00 87.50 183 PRO A C 1
ATOM 1460 O O . PRO A 1 183 ? -10.827 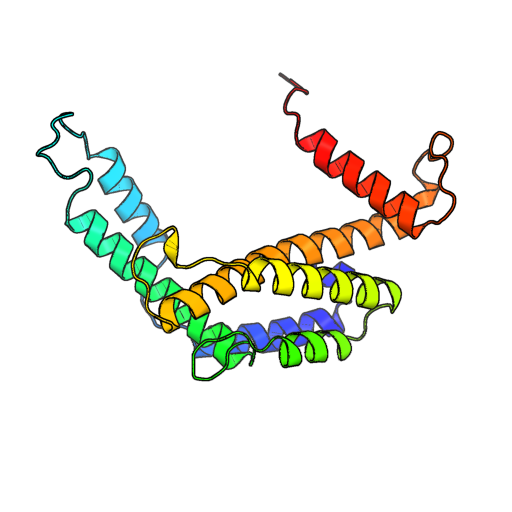9.096 19.797 1.00 87.50 183 PRO A O 1
ATOM 1463 N N . ASN A 1 184 ? -12.736 9.180 18.637 1.00 86.69 184 ASN A N 1
ATOM 1464 C CA . ASN A 1 184 ? -12.081 9.098 17.333 1.00 86.69 184 ASN A CA 1
ATOM 1465 C C . ASN A 1 184 ? -11.280 10.364 17.021 1.00 86.69 184 ASN A C 1
ATOM 1467 O O . ASN A 1 184 ? -10.210 10.277 16.415 1.00 86.69 184 ASN A O 1
ATOM 1471 N N . VAL A 1 185 ? -11.798 11.532 17.411 1.00 88.38 185 VAL A N 1
ATOM 1472 C CA . VAL A 1 185 ? -11.125 12.817 17.183 1.00 88.38 185 VAL A CA 1
ATOM 1473 C C . VAL A 1 185 ? -9.969 12.991 18.166 1.00 88.38 185 VAL A C 1
ATOM 1475 O O . VAL A 1 185 ? -8.886 13.401 17.754 1.00 88.38 185 VAL A O 1
ATOM 1478 N N . LEU A 1 186 ? -10.160 12.605 19.431 1.00 91.31 186 LEU A N 1
ATOM 1479 C CA . LEU A 1 186 ? -9.101 12.588 20.442 1.00 91.31 186 LEU A CA 1
ATOM 1480 C C . LEU A 1 186 ? -7.938 11.681 20.030 1.00 91.31 186 LEU A C 1
ATOM 1482 O O . LEU A 1 186 ? -6.794 12.131 20.013 1.00 91.31 186 LEU A O 1
ATOM 1486 N N . ALA A 1 187 ? -8.221 10.444 19.612 1.00 90.56 187 ALA A N 1
ATOM 1487 C CA . ALA A 1 187 ? -7.189 9.514 19.158 1.00 90.56 187 ALA A CA 1
ATOM 1488 C C . ALA A 1 187 ? -6.422 10.044 17.936 1.00 90.56 187 ALA A C 1
ATOM 1490 O O . ALA A 1 187 ? -5.199 9.937 17.878 1.00 90.56 187 ALA A O 1
ATOM 1491 N N . ALA A 1 188 ? -7.116 10.673 16.980 1.00 87.88 188 ALA A N 1
ATOM 1492 C CA . ALA A 1 188 ? -6.467 11.287 15.823 1.00 87.88 188 ALA A CA 1
ATOM 1493 C C . ALA A 1 188 ? -5.555 12.464 16.218 1.00 87.88 188 ALA A C 1
ATOM 1495 O O . ALA A 1 188 ? -4.462 12.607 15.672 1.00 87.88 188 ALA A O 1
ATOM 1496 N N . LYS A 1 189 ? -5.978 13.295 17.179 1.00 88.50 189 LYS A N 1
ATOM 1497 C CA . LYS A 1 189 ? -5.171 14.411 17.688 1.00 88.50 189 LYS A CA 1
ATOM 1498 C C . LYS A 1 189 ? -3.949 13.947 18.470 1.00 88.50 189 LYS A C 1
ATOM 1500 O O . LYS A 1 189 ? -2.875 14.507 18.276 1.00 88.50 189 LYS A O 1
ATOM 1505 N N . LEU A 1 190 ? -4.103 12.931 19.315 1.00 89.94 190 LEU A N 1
ATOM 1506 C CA . LEU A 1 190 ? -2.988 12.318 20.037 1.00 89.94 190 LEU A CA 1
ATOM 1507 C C . LEU A 1 190 ? -1.981 11.701 19.065 1.00 89.94 190 LEU A C 1
ATOM 1509 O O . LEU A 1 190 ? -0.790 11.966 19.183 1.00 89.94 190 LEU A O 1
ATOM 1513 N N . LEU A 1 191 ? -2.453 10.970 18.050 1.00 89.06 191 LEU A N 1
ATOM 1514 C CA . LEU A 1 191 ? -1.587 10.439 16.998 1.00 89.06 191 LEU A CA 1
ATOM 1515 C C . LEU A 1 191 ? -0.810 11.555 16.288 1.00 89.06 191 LEU A C 1
ATOM 1517 O O . LEU A 1 191 ? 0.401 11.453 16.117 1.00 89.06 191 LEU A O 1
ATOM 1521 N N . TYR A 1 192 ? -1.494 12.638 15.913 1.00 86.06 192 TYR A N 1
ATOM 1522 C CA . TYR A 1 192 ? -0.845 13.796 15.303 1.00 86.06 192 TYR A CA 1
ATOM 1523 C C . TYR A 1 192 ? 0.193 14.427 16.240 1.00 86.06 192 TYR A C 1
ATOM 1525 O O . TYR A 1 192 ? 1.267 14.812 15.785 1.00 86.06 192 TYR A O 1
ATOM 1533 N N . ALA A 1 193 ? -0.088 14.514 17.541 1.00 85.25 193 ALA A N 1
ATOM 1534 C CA . ALA A 1 193 ? 0.880 14.993 18.519 1.00 85.25 193 ALA A CA 1
ATOM 1535 C C . ALA A 1 193 ? 2.119 14.085 18.572 1.00 85.25 193 ALA A C 1
ATOM 1537 O O . ALA A 1 193 ? 3.223 14.605 18.484 1.00 85.25 193 ALA A O 1
ATOM 1538 N N . PHE A 1 194 ? 1.965 12.756 18.621 1.00 83.38 194 PHE A N 1
ATOM 1539 C CA . PHE A 1 194 ? 3.105 11.829 18.640 1.00 83.38 194 PHE A CA 1
ATOM 1540 C C . PHE A 1 194 ? 3.982 11.943 17.394 1.00 83.38 194 PHE A C 1
ATOM 1542 O O . PHE A 1 194 ? 5.193 12.110 17.514 1.00 83.38 194 PHE A O 1
ATOM 1549 N N . ILE A 1 195 ? 3.369 11.955 16.209 1.00 79.81 195 ILE A N 1
ATOM 1550 C CA . ILE A 1 195 ? 4.102 12.062 14.940 1.00 79.81 195 ILE A CA 1
ATOM 1551 C C . ILE A 1 195 ? 4.874 13.390 14.854 1.00 79.81 195 ILE A C 1
ATOM 1553 O O . ILE A 1 195 ? 5.990 13.425 14.345 1.00 79.81 195 ILE A O 1
ATOM 1557 N N . ASN A 1 196 ? 4.311 14.492 15.364 1.00 70.50 196 ASN A N 1
ATOM 1558 C CA . ASN A 1 196 ? 4.982 15.797 15.323 1.00 70.50 196 ASN A CA 1
ATOM 1559 C C . ASN A 1 196 ? 5.969 16.031 16.471 1.00 70.50 196 ASN A C 1
ATOM 1561 O O . ASN A 1 196 ? 6.850 16.877 16.332 1.00 70.50 196 ASN A O 1
ATOM 1565 N N . VAL A 1 197 ? 5.849 15.308 17.587 1.00 59.16 197 VAL A N 1
ATOM 1566 C CA . VAL A 1 197 ? 6.855 15.320 18.659 1.00 59.16 197 VAL A CA 1
ATOM 1567 C C . VAL A 1 197 ? 8.138 14.625 18.194 1.00 59.16 197 VAL A C 1
ATOM 1569 O O . VAL A 1 197 ? 9.218 15.101 18.521 1.00 59.16 197 VAL A O 1
ATOM 1572 N N . GLU A 1 198 ? 8.037 13.582 17.366 1.00 50.56 198 GLU A N 1
ATOM 1573 C CA . GLU A 1 198 ? 9.200 12.945 16.721 1.00 50.56 198 GLU A CA 1
ATOM 1574 C C . GLU A 1 198 ? 9.781 13.771 15.555 1.00 50.56 198 GLU A C 1
ATOM 1576 O O . GLU A 1 198 ? 10.934 13.591 15.186 1.00 50.56 198 GLU A O 1
ATOM 1581 N N . GLY A 1 199 ? 9.013 14.703 14.976 1.00 41.72 199 GLY A N 1
ATOM 1582 C CA . GLY A 1 199 ? 9.454 15.536 13.847 1.00 41.72 199 GLY A CA 1
ATOM 1583 C C . GLY A 1 199 ? 10.376 16.708 14.213 1.00 41.72 199 GLY A C 1
ATOM 1584 O O . GLY A 1 199 ? 10.991 17.294 13.323 1.00 41.72 199 GLY A O 1
ATOM 1585 N N . ASN A 1 200 ? 10.484 17.048 15.501 1.00 39.81 200 ASN A N 1
ATOM 1586 C CA . ASN A 1 200 ? 11.469 17.997 16.017 1.00 39.81 200 ASN A CA 1
ATOM 1587 C C . ASN A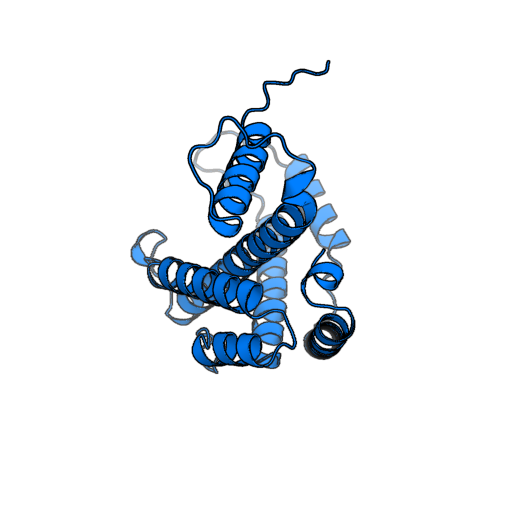 1 200 ? 12.513 17.222 16.831 1.00 39.81 200 ASN A C 1
ATOM 1589 O O . ASN A 1 200 ? 12.379 17.085 18.048 1.00 39.81 200 ASN A O 1
ATOM 1593 N N . ASP A 1 201 ? 13.559 16.752 16.150 1.00 38.66 201 ASP A N 1
ATOM 1594 C CA . ASP A 1 201 ? 14.824 16.249 16.712 1.00 38.66 201 ASP A CA 1
ATOM 1595 C C . ASP A 1 201 ? 15.571 17.338 17.530 1.00 38.66 201 ASP A C 1
ATOM 1597 O O . ASP A 1 201 ? 16.714 17.690 17.250 1.00 38.66 201 ASP A O 1
ATOM 1601 N N . ASP A 1 202 ? 14.933 17.887 18.565 1.00 38.31 202 ASP A N 1
ATOM 1602 C CA . ASP A 1 202 ? 15.542 18.769 19.570 1.00 38.31 202 ASP A CA 1
ATOM 1603 C C . ASP A 1 202 ? 15.458 18.181 20.990 1.00 38.31 202 ASP A C 1
ATOM 1605 O O . ASP A 1 202 ? 15.877 18.813 21.962 1.00 38.31 202 ASP A O 1
ATOM 1609 N N . LEU A 1 203 ? 15.031 16.921 21.140 1.00 36.84 203 LEU A N 1
ATOM 1610 C CA . LEU A 1 203 ? 15.389 16.129 22.318 1.00 36.84 203 LEU A CA 1
ATOM 1611 C C . LEU A 1 203 ? 16.794 15.556 22.122 1.00 36.84 203 LEU A C 1
ATOM 1613 O O . LEU A 1 203 ? 16.992 14.361 21.911 1.00 36.84 203 LEU A O 1
ATOM 1617 N N . LYS A 1 204 ? 17.787 16.445 22.243 1.00 32.28 204 LYS A N 1
ATOM 1618 C CA . LYS A 1 204 ? 19.172 16.076 22.543 1.00 32.28 204 LYS A CA 1
ATOM 1619 C C . LYS A 1 204 ? 19.223 15.384 23.903 1.00 32.28 204 LYS A C 1
ATOM 1621 O O . LYS A 1 204 ? 19.523 15.996 24.925 1.00 32.28 204 LYS A O 1
ATOM 1626 N N . LEU A 1 205 ? 18.942 14.090 23.912 1.00 32.72 205 LEU A N 1
ATOM 1627 C CA . LEU A 1 205 ? 19.539 13.178 24.873 1.00 32.72 205 LEU A CA 1
ATOM 1628 C C . LEU A 1 205 ? 20.864 12.718 24.263 1.00 32.72 205 LEU A C 1
ATOM 1630 O O . LEU A 1 205 ? 20.897 11.697 23.589 1.00 32.72 205 LEU A O 1
ATOM 1634 N N . TYR A 1 206 ? 21.869 13.589 24.421 1.00 34.25 206 TYR A N 1
ATOM 1635 C CA . TYR A 1 206 ? 23.327 13.417 24.577 1.00 34.25 206 TYR A CA 1
ATOM 1636 C C . TYR A 1 206 ? 24.053 14.681 24.094 1.00 34.25 206 TYR A C 1
ATOM 1638 O O . TYR A 1 206 ? 23.860 15.093 22.927 1.00 34.25 206 TYR A O 1
#

Secondary structure (DSSP, 8-state):
-HHHHH-HHHHHHHHHHHHHHHHHT--TT--HHHHHHHHHHHHHH----S-TTS-SS-HHHHHHHHHHHHHHHHHHHHHHHHTT-B-TTS-B-HHHHHHHHHHS---HHHHHHHHHHHHHHHHHHHT--GGGSS---HHHHHHHHHHHHHHHHHHHHHHHHHHHHHHHTGGGS--TT-S---HHHHHHHHHHHHHHHHT-------

Foldseek 3Di:
DVCVQQPVVLCVVVVVQLVVQLVVQDDDDPPVVVLVVVLVVQVVPDDDPPDPPDPPGDPVNVVSVVVVVVNVLSSLLSSCVSVVQADPLLAGPLVVVLVSLVPGPGDPQLSVQLNVQLVVLLVVLVPDDPPVPHDDDPSVSRSVSVVSSVVSSVVSNVLSSQLVVCLVVVVVDDCVVPPDDDSSVSSNVVSVVVVVVVVDPPPPPD

pLDDT: mean 81.15, std 14.64, range [32.28, 96.06]

Mean predicted aligned error: 9.63 Å

Solvent-accessible surface area (backbone atoms only — not comparable to full-atom values): 11906 Å² total; per-residue (Å²): 111,67,41,80,59,39,36,60,69,51,36,51,56,53,47,53,53,51,50,54,30,47,62,74,36,59,70,85,80,79,57,66,69,60,52,51,52,53,50,51,57,50,58,77,71,59,76,78,88,83,50,96,83,58,71,93,63,60,67,70,55,51,53,51,50,50,54,49,51,52,49,55,48,51,34,50,53,43,31,37,38,67,71,53,41,26,46,97,72,45,35,68,31,65,64,54,53,53,52,52,59,67,70,48,76,55,59,68,69,59,48,52,48,46,50,55,45,47,49,51,30,49,55,58,36,68,65,62,66,63,78,83,81,48,96,71,54,72,54,59,51,24,47,49,33,44,55,51,29,56,54,42,46,53,52,47,50,50,51,45,40,50,30,54,53,43,45,78,47,48,88,80,51,90,56,85,88,49,92,66,82,51,59,71,58,44,19,50,51,50,47,52,48,53,60,52,58,67,69,52,89,73,79,74,89,121

Organism: Petrolisthes cinctipes (NCBI:txid88211)